Protein AF-A0AAD9YTE5-F1 (afdb_monomer)

Secondary structure (DSSP, 8-state):
-HHHHHHHHHHHHHHTT---TTGGG-TTSPTTHHHHHHHHHHHHHTTT--SHHHHHHHHHHHHHHHHTT-HHHHHHHHHHHHHHHHHHHTTTHHHHHTPPSSP--HHHHHHHHHHHHHHHHHHHHHHHHT-----HHHHTTTTSPPPPHHHHHTTS-HHHHHHHHHHHHHHHHHHHHHHSPP-SSSS--HHHHHHHHHHHTTTTS-GGG---TTSPPPSSHHHHHHHHHHHHHHHHHHHHHHHHHHHHHHHHHHHTSS-----TTSTTTGGG---S-HHHHHHHHHHHHHHHHHHHTTTTS-TT---S-HHHHHHHHHHHHHHHHHHHTSTTTGGG--HHHHTT-

Sequence (345 aa):
MVLAVLALGKLCQHQAGISDPEISREKGAIPGVEYMALTTDILGQQRGGWTLQHAQTSIFAALYYGQLGRLIECHFHLLDADRALQVVMRRDLDRLRRTDPPIQNAKDNSILLVFWTCLHLLCDFIDLLDLQRSSFVFRCRHDLPWPNILIMAEQFPEWVSKHFLGQMYLRRNLDDVLHSPTATEMRLTDDQKYAKSNLDSMRWIPRDLRFSTKESPPIDFMEARLRSKYWDVQAAIFKPFIKNALSNSLERRQTGSGPVLTSDKASKRRASGSVIGEETMKMTKTGIFYIIKSIEAFHGVDGKRIIDNILAIAHRHTVNLLILAAVYRDPLLGGLVEVGKLSYF

Organism: Colletotrichum kahawae (NCBI:txid34407)

Solvent-accessible surface area (backbone atoms only — not comparable to full-atom values): 19370 Å² total; per-residue (Å²): 84,71,42,22,51,51,14,36,49,44,34,54,35,55,59,53,65,55,79,50,78,72,63,71,72,47,92,81,62,68,60,31,46,71,34,38,51,55,39,51,50,53,50,58,76,45,65,90,59,46,44,73,60,45,20,51,24,24,44,37,46,14,52,39,31,32,70,72,68,38,56,69,64,14,49,53,25,43,51,51,18,36,54,12,44,51,59,58,36,62,83,47,45,74,56,48,50,68,48,71,77,70,55,82,50,68,67,60,31,52,52,38,47,53,46,54,52,50,35,55,56,50,49,44,47,31,70,70,68,72,49,84,89,74,52,59,48,65,73,45,66,83,55,54,62,70,60,31,57,73,70,42,44,78,78,38,62,59,69,59,48,53,49,51,52,42,47,53,53,43,50,51,53,35,51,53,57,72,69,45,79,74,59,90,53,94,54,80,48,70,67,55,50,49,53,48,54,53,58,74,63,45,72,87,42,62,79,91,77,60,80,61,98,84,57,77,49,38,54,50,58,70,57,13,51,46,50,17,48,50,22,47,38,56,18,60,73,22,47,65,44,42,52,48,55,52,51,58,52,50,53,51,58,60,67,72,70,63,85,91,74,89,63,92,76,54,70,80,58,61,82,71,78,66,74,77,47,71,67,43,47,52,45,24,54,52,18,53,50,24,48,50,48,24,58,46,16,49,74,42,37,67,87,51,68,77,86,57,58,56,63,47,53,51,48,53,49,50,55,49,49,53,52,50,53,55,38,45,74,29,92,86,48,18,89,77,56,63,66,79,81,57,68,90,114

Radius of gyration: 23.4 Å; Cα contacts (8 Å, |Δi|>4): 341; chains: 1; bounding box: 48×53×74 Å

Nearest PDB structures (foldseek):
  7ai4-assembly2_B  TM=2.944E-01  e=1.747E+00  Homo sapiens
  7v6q-assembly1_D  TM=3.928E-01  e=4.178E+00  Homo sapiens

Mean predicted aligned error: 9.01 Å

pLDDT: mean 81.86, std 14.83, range [35.28, 96.12]

Foldseek 3Di:
DVLLVQLLVQQLCVLLVVDDVVVVVDPDDRGSVVSLVVLVVVCVVVPVDQALVLLVSLQSSLLSCLSVVVNVSSLVSLLSSLVSLCVHCVVCVVVQLPDDDDDPDLVVLSSQVSLLSSVLQNVLVCVLVVDDQPGPSSVCLVRGDHRDLVSVVVPDPSVVSQLSQLLSVLVVLLVVLLPPPQPPDLDQDPVLVVSVVVLVVVPSGDPVLDDDPPDAADADPSSLQSQLSSLVSVLSSLVSLLVVVLVVLVVVVVVVPDDDDDDVVVPVVVVPPDDCPPVSVVSNLSSLSSLLSSVRNCVNYDSSRDSDSVSSSVSSNVVSVVSLVSQCPGPVRVVSDDVVSVVSD

Structure (mmCIF, N/CA/C/O backbone):
data_AF-A0AAD9YTE5-F1
#
_entry.id   AF-A0AAD9YTE5-F1
#
loop_
_atom_site.group_PDB
_atom_site.id
_atom_site.type_symbol
_atom_site.label_atom_id
_atom_site.label_alt_id
_atom_site.label_comp_id
_atom_site.label_asym_id
_atom_site.label_entity_id
_atom_site.label_seq_id
_atom_site.pdbx_PDB_ins_code
_atom_site.Cartn_x
_atom_site.Cartn_y
_atom_site.Cartn_z
_atom_site.occupancy
_atom_site.B_iso_or_equiv
_atom_site.auth_seq_id
_atom_site.auth_comp_id
_atom_site.auth_asym_id
_atom_site.auth_atom_id
_atom_site.pdbx_PDB_model_num
ATOM 1 N N . MET A 1 1 ? 13.254 -7.943 -18.717 1.00 87.38 1 MET A N 1
ATOM 2 C CA . MET A 1 1 ? 11.917 -7.317 -18.619 1.00 87.38 1 MET A CA 1
ATOM 3 C C . MET A 1 1 ? 10.809 -8.161 -19.238 1.00 87.38 1 MET A C 1
ATOM 5 O O . MET A 1 1 ? 9.976 -8.627 -18.480 1.00 87.38 1 MET A O 1
ATOM 9 N N . VAL A 1 2 ? 10.790 -8.396 -20.560 1.00 93.69 2 VAL A N 1
ATOM 10 C CA . VAL A 1 2 ? 9.685 -9.114 -21.244 1.00 93.69 2 VAL A CA 1
ATOM 11 C C . VAL A 1 2 ? 9.382 -10.479 -20.616 1.00 93.69 2 VAL A C 1
ATOM 13 O O . VAL A 1 2 ? 8.235 -10.756 -20.293 1.00 93.69 2 VAL A O 1
ATOM 16 N N . LEU A 1 3 ? 10.410 -11.289 -20.350 1.00 93.50 3 LEU A N 1
ATOM 17 C CA . LEU A 1 3 ? 10.250 -12.601 -19.710 1.00 93.50 3 LEU A CA 1
ATOM 18 C C . LEU A 1 3 ? 9.601 -12.513 -18.316 1.00 93.50 3 LEU A C 1
ATOM 20 O O . LEU A 1 3 ? 8.718 -13.302 -18.005 1.00 93.50 3 LEU A O 1
ATOM 24 N N . ALA A 1 4 ? 9.954 -11.509 -17.507 1.00 92.38 4 ALA A N 1
ATOM 25 C CA . ALA A 1 4 ? 9.345 -11.297 -16.192 1.00 92.38 4 ALA A CA 1
ATOM 26 C C . ALA A 1 4 ? 7.849 -10.954 -16.302 1.00 92.38 4 ALA A C 1
ATOM 28 O O . ALA A 1 4 ? 7.040 -11.417 -15.501 1.00 92.38 4 ALA A O 1
ATOM 29 N N . VAL A 1 5 ? 7.479 -10.167 -17.319 1.00 92.50 5 VAL A N 1
ATOM 30 C CA . VAL A 1 5 ? 6.080 -9.824 -17.613 1.00 92.50 5 VAL A CA 1
ATOM 31 C C . VAL A 1 5 ? 5.305 -11.060 -18.069 1.00 92.50 5 VAL A C 1
ATOM 33 O O . VAL A 1 5 ? 4.193 -11.275 -17.597 1.00 92.50 5 VAL A O 1
ATOM 36 N N . LEU A 1 6 ? 5.892 -11.901 -18.927 1.00 92.19 6 LEU A N 1
ATOM 37 C CA . LEU A 1 6 ? 5.278 -13.162 -19.360 1.00 92.19 6 LEU A CA 1
ATOM 38 C C . LEU A 1 6 ? 5.094 -14.141 -18.193 1.00 92.19 6 LEU A C 1
ATOM 40 O O . LEU A 1 6 ? 4.028 -14.741 -18.070 1.00 92.19 6 LEU A O 1
ATOM 44 N N . ALA A 1 7 ? 6.089 -14.255 -17.307 1.00 91.75 7 ALA A N 1
ATOM 45 C CA . ALA A 1 7 ? 6.002 -15.071 -16.096 1.00 91.75 7 ALA A CA 1
ATOM 46 C C . ALA A 1 7 ? 4.810 -14.650 -15.225 1.00 91.75 7 ALA A C 1
ATOM 48 O O . ALA A 1 7 ? 3.971 -15.476 -14.864 1.00 91.75 7 ALA A O 1
ATOM 49 N N . LEU A 1 8 ? 4.710 -13.348 -14.931 1.00 89.19 8 LEU A N 1
ATOM 50 C CA . LEU A 1 8 ? 3.620 -12.785 -14.136 1.00 89.19 8 LEU A CA 1
ATOM 51 C C . LEU A 1 8 ? 2.265 -12.933 -14.838 1.00 89.19 8 LEU A C 1
ATOM 53 O O . LEU A 1 8 ? 1.296 -13.334 -14.202 1.00 89.19 8 LEU A O 1
ATOM 57 N N . GLY A 1 9 ? 2.202 -12.673 -16.146 1.00 88.31 9 GLY A N 1
ATOM 58 C CA . GLY A 1 9 ? 0.987 -12.828 -16.945 1.00 88.31 9 GLY A CA 1
ATOM 59 C C . GLY A 1 9 ? 0.441 -14.256 -16.909 1.00 88.31 9 GLY A C 1
ATOM 60 O O . GLY A 1 9 ? -0.738 -14.443 -16.610 1.00 88.31 9 GLY A O 1
ATOM 61 N N . LYS A 1 10 ? 1.307 -15.259 -17.117 1.00 87.62 10 LYS A N 1
ATOM 62 C CA . LYS A 1 10 ? 0.942 -16.686 -17.058 1.00 87.62 10 LYS A CA 1
ATOM 63 C C . LYS A 1 10 ? 0.443 -17.085 -15.664 1.00 87.62 10 LYS A C 1
ATOM 65 O O . LYS A 1 10 ? -0.536 -17.822 -15.548 1.00 87.62 10 LYS A O 1
ATOM 70 N N . LEU A 1 11 ? 1.055 -16.553 -14.603 1.00 86.00 11 LEU A N 1
ATOM 71 C CA . LEU A 1 11 ? 0.609 -16.782 -13.227 1.00 86.00 11 LEU A CA 1
ATOM 72 C C . LEU A 1 11 ? -0.767 -16.164 -12.942 1.00 86.00 11 LEU A C 1
ATOM 74 O O . LEU A 1 11 ? -1.644 -16.847 -12.412 1.00 86.00 11 LEU A O 1
ATOM 78 N N . CYS A 1 12 ? -0.987 -14.911 -13.344 1.00 81.88 12 CYS A N 1
ATOM 79 C CA . CYS A 1 12 ? -2.272 -14.235 -13.165 1.00 81.88 12 CYS A CA 1
ATOM 80 C C . CYS A 1 12 ? -3.398 -14.898 -13.976 1.00 81.88 12 CYS A C 1
ATOM 82 O O . CYS A 1 12 ? -4.514 -15.025 -13.478 1.00 81.88 12 CYS A O 1
ATOM 84 N N . GLN A 1 13 ? -3.124 -15.357 -15.202 1.00 82.19 13 GLN A N 1
ATOM 85 C CA . GLN A 1 13 ? -4.097 -16.097 -16.018 1.00 82.19 13 GLN A CA 1
ATOM 86 C C . GLN A 1 13 ? -4.490 -17.429 -15.374 1.00 82.19 13 GLN A C 1
ATOM 88 O O . GLN A 1 13 ? -5.680 -17.745 -15.299 1.00 82.19 13 GLN A O 1
ATOM 93 N N . HIS A 1 14 ? -3.508 -18.168 -14.846 1.00 79.31 14 HIS A N 1
ATOM 94 C CA . HIS A 1 14 ? -3.762 -19.409 -14.120 1.00 79.31 14 HIS A CA 1
ATOM 95 C C . HIS A 1 14 ? -4.640 -19.177 -12.880 1.00 79.31 14 HIS A C 1
ATOM 97 O O . HIS A 1 14 ? -5.625 -19.887 -12.684 1.00 79.31 14 HIS A O 1
ATOM 103 N N . GLN A 1 15 ? -4.344 -18.149 -12.077 1.00 72.50 15 GLN A N 1
ATOM 104 C CA . GLN A 1 15 ? -5.161 -17.781 -10.911 1.00 72.50 15 GLN A CA 1
ATOM 105 C C . GLN A 1 15 ? -6.581 -17.332 -11.296 1.00 72.50 15 GLN A C 1
ATOM 107 O O . GLN A 1 15 ? -7.537 -17.635 -10.583 1.00 72.50 15 GLN A O 1
ATOM 112 N N . ALA A 1 16 ? -6.735 -16.667 -12.444 1.00 68.81 16 ALA A N 1
ATOM 113 C CA . ALA A 1 16 ? -8.033 -16.253 -12.973 1.00 68.81 16 ALA A CA 1
ATOM 114 C C . ALA A 1 16 ? -8.880 -17.420 -13.518 1.00 68.81 16 ALA A C 1
ATOM 116 O O . ALA A 1 16 ? -10.021 -17.203 -13.930 1.00 68.81 16 ALA A O 1
ATOM 117 N N . GLY A 1 17 ? -8.347 -18.648 -13.536 1.00 67.38 17 GLY A N 1
ATOM 118 C CA . GLY A 1 17 ? -9.024 -19.815 -14.101 1.00 67.38 17 GLY A CA 1
ATOM 119 C C . GLY A 1 17 ? -9.205 -19.729 -15.618 1.00 67.38 17 GLY A C 1
ATOM 120 O O . GLY A 1 17 ? -10.054 -20.426 -16.170 1.00 67.38 17 GLY A O 1
ATOM 121 N N . ILE A 1 18 ? -8.433 -18.868 -16.289 1.00 61.56 18 ILE A N 1
ATOM 122 C CA . ILE A 1 18 ? -8.399 -18.766 -17.747 1.00 61.56 18 ILE A CA 1
ATOM 123 C C . ILE A 1 18 ? -7.492 -19.903 -18.215 1.00 61.56 18 ILE A C 1
ATOM 125 O O . ILE A 1 18 ? -6.267 -19.789 -18.216 1.00 61.56 18 ILE A O 1
ATOM 129 N N . SER A 1 19 ? -8.096 -21.054 -18.498 1.00 52.22 19 SER A N 1
ATOM 130 C CA . SER A 1 19 ? -7.388 -22.269 -18.885 1.00 52.22 19 SER A CA 1
ATOM 131 C C . SER A 1 19 ? -6.787 -22.135 -20.283 1.00 52.22 19 SER A C 1
ATOM 133 O O . SER A 1 19 ? -7.485 -22.247 -21.287 1.00 52.22 19 SER A O 1
ATOM 135 N N . ASP A 1 20 ? -5.468 -21.971 -20.338 1.00 53.28 20 ASP A N 1
ATOM 136 C CA . ASP A 1 20 ? -4.677 -22.299 -21.521 1.00 53.28 20 ASP A CA 1
ATOM 137 C C . ASP A 1 20 ? -4.537 -23.837 -21.600 1.00 53.28 20 ASP A C 1
ATOM 139 O O . ASP A 1 20 ? -4.215 -24.468 -20.580 1.00 53.28 20 ASP A O 1
ATOM 143 N N . PRO A 1 21 ? -4.759 -24.489 -22.758 1.00 52.22 21 PRO A N 1
ATOM 144 C CA . PRO A 1 21 ? -4.623 -25.941 -22.894 1.00 52.22 21 PRO A CA 1
ATOM 145 C C . PRO A 1 21 ? -3.232 -26.467 -22.495 1.00 52.22 21 PRO A C 1
ATOM 147 O O . PRO A 1 21 ? -3.131 -27.600 -22.023 1.00 52.22 21 PRO A O 1
ATOM 150 N N . GLU A 1 22 ? -2.176 -25.651 -22.583 1.00 52.84 22 GLU A N 1
ATOM 151 C CA . GLU A 1 22 ? -0.830 -26.011 -22.109 1.00 52.84 22 GLU A CA 1
ATOM 152 C C . GLU A 1 22 ? -0.719 -26.091 -20.577 1.00 52.84 22 GLU A C 1
ATOM 154 O O . GLU A 1 22 ? -0.065 -26.993 -20.059 1.00 52.84 22 GLU A O 1
ATOM 159 N N . ILE A 1 23 ? -1.410 -25.222 -19.831 1.00 51.88 23 ILE A N 1
ATOM 160 C CA . ILE A 1 23 ? -1.340 -25.176 -18.357 1.00 51.88 23 ILE A CA 1
ATOM 161 C C . ILE A 1 23 ? -2.016 -26.409 -17.733 1.00 51.88 23 ILE A C 1
ATOM 163 O O . ILE A 1 23 ? -1.623 -26.889 -16.672 1.00 51.88 23 ILE A O 1
ATOM 167 N N . SER A 1 24 ? -3.002 -26.981 -18.427 1.00 49.09 24 SER A N 1
ATOM 168 C CA . SER A 1 24 ? -3.711 -28.186 -17.981 1.00 49.09 24 SER A CA 1
ATOM 169 C C . SER A 1 24 ? -2.875 -29.477 -18.040 1.00 49.09 24 SER A C 1
ATOM 171 O O . SER A 1 24 ? -3.252 -30.470 -17.409 1.00 49.09 24 SER A O 1
ATOM 173 N N . ARG A 1 25 ? -1.744 -29.473 -18.767 1.00 47.84 25 ARG A N 1
ATOM 174 C CA . ARG A 1 25 ? -0.877 -30.651 -18.954 1.00 47.84 25 ARG A CA 1
ATOM 175 C C . ARG A 1 25 ? 0.120 -30.884 -17.817 1.00 47.84 25 ARG A C 1
ATOM 177 O O . ARG A 1 25 ? 0.498 -32.031 -17.603 1.00 47.84 25 ARG A O 1
ATOM 184 N N . GLU A 1 26 ? 0.476 -29.864 -17.040 1.00 53.50 26 GLU A N 1
ATOM 185 C CA . GLU A 1 26 ? 1.414 -29.988 -15.915 1.00 53.50 26 GLU A CA 1
ATOM 186 C C . GLU A 1 26 ? 0.737 -29.627 -14.589 1.00 53.50 26 GLU A C 1
ATOM 188 O O . GLU A 1 26 ? 0.955 -28.560 -14.022 1.00 53.50 26 GLU A O 1
ATOM 193 N N . LYS A 1 27 ? -0.072 -30.541 -14.041 1.00 48.16 27 LYS A N 1
ATOM 194 C CA . LYS A 1 27 ? -0.805 -30.374 -12.764 1.00 48.16 27 LYS A CA 1
ATOM 195 C C . LYS A 1 27 ? 0.071 -30.208 -11.496 1.00 48.16 27 LYS A C 1
ATOM 197 O O . LYS A 1 27 ? -0.421 -30.394 -10.388 1.00 48.16 27 LYS A O 1
ATOM 202 N N . GLY A 1 28 ? 1.344 -29.845 -11.629 1.00 59.22 28 GLY A N 1
ATOM 203 C CA . GLY A 1 28 ? 2.259 -29.572 -10.515 1.00 59.22 28 GLY A CA 1
ATOM 204 C C . GLY A 1 28 ? 3.367 -28.555 -10.812 1.00 59.22 28 GLY A C 1
ATOM 205 O O . GLY A 1 28 ? 4.174 -28.288 -9.925 1.00 59.22 28 GLY A O 1
ATOM 206 N N . ALA A 1 29 ? 3.429 -27.982 -12.020 1.00 73.25 29 ALA A N 1
ATOM 207 C CA . ALA A 1 29 ? 4.433 -26.976 -12.356 1.00 73.25 29 ALA A CA 1
ATOM 208 C C . ALA A 1 29 ? 3.964 -25.576 -11.937 1.00 73.25 29 ALA A C 1
ATOM 210 O O . ALA A 1 29 ? 2.804 -25.208 -12.119 1.00 73.25 29 ALA A O 1
ATOM 211 N N . ILE A 1 30 ? 4.874 -24.779 -11.372 1.00 84.56 30 ILE A N 1
ATOM 212 C CA . ILE A 1 30 ? 4.587 -23.390 -11.002 1.00 84.56 30 ILE A CA 1
ATOM 213 C C . ILE A 1 30 ? 4.361 -22.583 -12.300 1.00 84.56 30 ILE A C 1
ATOM 215 O O . ILE A 1 30 ? 5.273 -22.517 -13.130 1.00 84.56 30 ILE A O 1
ATOM 219 N N . PRO A 1 31 ? 3.191 -21.947 -12.506 1.00 87.56 31 PRO A N 1
ATOM 220 C CA . PRO A 1 31 ? 2.902 -21.235 -13.749 1.00 87.56 31 PRO A CA 1
ATOM 221 C C . PRO A 1 31 ? 3.905 -20.109 -14.008 1.00 87.56 31 PRO A C 1
ATOM 223 O O . PRO A 1 31 ? 4.125 -19.264 -13.146 1.00 87.56 31 PRO A O 1
ATOM 226 N N . GLY A 1 32 ? 4.496 -20.078 -15.204 1.00 89.69 32 GLY A N 1
ATOM 227 C CA . GLY A 1 32 ? 5.449 -19.033 -15.595 1.00 89.69 32 GLY A CA 1
ATOM 228 C C . GLY A 1 32 ? 6.868 -19.207 -15.042 1.00 89.69 32 GLY A C 1
ATOM 229 O O . GLY A 1 32 ? 7.713 -18.343 -15.282 1.00 89.69 32 GLY A O 1
ATOM 230 N N . VAL A 1 33 ? 7.163 -20.319 -14.357 1.00 92.00 33 VAL A N 1
ATOM 231 C CA . VAL A 1 33 ? 8.484 -20.566 -13.756 1.00 92.00 33 VAL A CA 1
ATOM 232 C C . VAL A 1 33 ? 9.609 -20.633 -14.783 1.00 92.00 33 VAL A C 1
ATOM 234 O O . VAL A 1 33 ? 10.697 -20.148 -14.501 1.00 92.00 33 VAL A O 1
ATOM 237 N N . GLU A 1 34 ? 9.345 -21.145 -15.986 1.00 92.88 34 GLU A N 1
ATOM 238 C CA . GLU A 1 34 ? 10.307 -21.191 -17.097 1.00 92.88 34 GLU A CA 1
ATOM 239 C C . GLU A 1 34 ? 10.805 -19.786 -17.479 1.00 92.88 34 GLU A C 1
ATOM 241 O O . GLU A 1 34 ? 12.006 -19.527 -17.566 1.00 92.88 34 GLU A O 1
ATOM 246 N N . TYR A 1 35 ? 9.876 -18.836 -17.604 1.00 95.19 35 TYR A N 1
ATOM 247 C CA . TYR A 1 35 ? 10.177 -17.449 -17.930 1.00 95.19 35 TYR A CA 1
ATOM 248 C C . TYR A 1 35 ? 10.860 -16.746 -16.760 1.00 95.19 35 TYR A C 1
ATOM 250 O O . TYR A 1 35 ? 11.741 -15.905 -16.969 1.00 95.19 35 TYR A O 1
ATOM 258 N N . MET A 1 36 ? 10.478 -17.089 -15.525 1.00 95.56 36 MET A N 1
ATOM 259 C CA . MET A 1 36 ? 11.118 -16.530 -14.343 1.00 95.56 36 MET A CA 1
ATOM 260 C C . MET A 1 36 ? 12.550 -17.045 -14.167 1.00 95.56 36 MET A C 1
ATOM 262 O O . MET A 1 36 ? 13.427 -16.238 -13.881 1.00 95.56 36 MET A O 1
ATOM 266 N N . ALA A 1 37 ? 12.814 -18.331 -14.409 1.00 94.38 37 ALA A N 1
ATOM 267 C CA . ALA A 1 37 ? 14.156 -18.908 -14.349 1.00 94.38 37 ALA A CA 1
ATOM 268 C C . ALA A 1 37 ? 15.103 -18.194 -15.326 1.00 94.38 37 ALA A C 1
ATOM 270 O O . ALA A 1 37 ? 16.134 -17.661 -14.915 1.00 94.38 37 ALA A O 1
ATOM 271 N N . LEU A 1 38 ? 14.684 -18.040 -16.587 1.00 95.56 38 LEU A N 1
ATOM 272 C CA . LEU A 1 38 ? 15.439 -17.276 -17.585 1.00 95.56 38 LEU A CA 1
ATOM 273 C C . LEU A 1 38 ? 15.618 -15.805 -17.183 1.00 95.56 38 LEU A C 1
ATOM 275 O O . LEU A 1 38 ? 16.677 -15.216 -17.396 1.00 95.56 38 LEU A O 1
ATOM 279 N N . THR A 1 39 ? 14.593 -15.195 -16.581 1.00 95.50 39 THR A N 1
ATOM 280 C CA . THR A 1 39 ? 14.684 -13.822 -16.066 1.00 95.50 39 THR A CA 1
ATOM 281 C C . THR A 1 39 ? 15.763 -13.713 -14.993 1.00 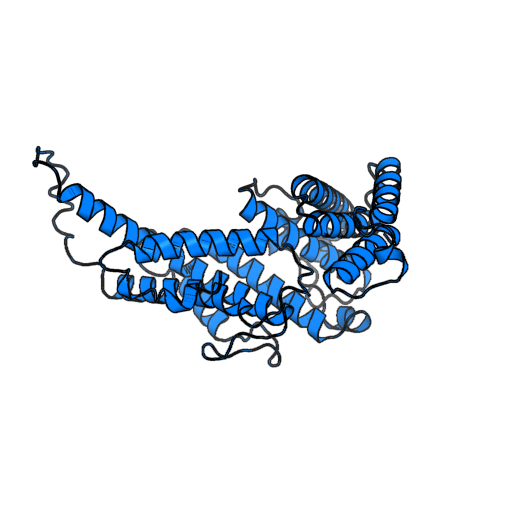95.50 39 THR A C 1
ATOM 283 O O . THR A 1 39 ? 16.598 -12.810 -15.062 1.00 95.50 39 THR A O 1
ATOM 286 N N . THR A 1 40 ? 15.760 -14.613 -14.008 1.00 94.56 40 THR A N 1
ATOM 287 C CA . THR A 1 40 ? 16.738 -14.601 -12.917 1.00 94.56 40 THR A CA 1
ATOM 288 C C . THR A 1 40 ? 18.143 -14.937 -13.393 1.00 94.56 40 THR A C 1
ATOM 290 O O . THR A 1 40 ? 19.089 -14.351 -12.874 1.00 94.56 40 THR A O 1
ATOM 293 N N . ASP A 1 41 ? 18.290 -15.786 -14.411 1.00 95.56 41 ASP A N 1
ATOM 294 C CA . ASP A 1 41 ? 19.589 -16.099 -15.010 1.00 95.56 41 ASP A CA 1
ATOM 295 C C . ASP A 1 41 ? 20.190 -14.870 -15.697 1.00 95.56 41 ASP A C 1
ATOM 297 O O . ASP A 1 41 ? 21.343 -14.516 -15.447 1.00 95.56 41 ASP A O 1
ATOM 301 N N . ILE A 1 42 ? 19.390 -14.151 -16.493 1.00 94.62 42 ILE A N 1
ATOM 302 C CA . ILE A 1 42 ? 19.825 -12.911 -17.151 1.00 94.62 42 ILE A CA 1
ATOM 303 C C . ILE A 1 42 ? 20.175 -11.840 -16.111 1.00 94.62 42 ILE A C 1
ATOM 305 O O . ILE A 1 42 ? 21.241 -11.227 -16.196 1.00 94.62 42 ILE A O 1
ATOM 309 N N . LEU A 1 43 ? 19.316 -11.622 -15.106 1.00 92.75 43 LEU A N 1
ATOM 310 C CA . LEU A 1 43 ? 19.608 -10.683 -14.014 1.00 92.75 43 LEU A CA 1
ATOM 311 C C . LEU A 1 43 ? 20.856 -11.102 -13.224 1.00 92.75 43 LEU A C 1
ATOM 313 O O . LEU A 1 43 ? 21.620 -10.249 -12.778 1.00 92.75 43 LEU A O 1
ATOM 317 N N . GLY A 1 44 ? 21.076 -12.409 -13.067 1.00 91.88 44 GLY A N 1
ATOM 318 C CA . GLY A 1 44 ? 22.249 -12.994 -12.428 1.00 91.88 44 GLY A CA 1
ATOM 319 C C . GLY A 1 44 ? 23.543 -12.688 -13.181 1.00 91.88 44 GLY A C 1
ATOM 320 O O . GLY A 1 44 ? 24.532 -12.297 -12.562 1.00 91.88 44 GLY A O 1
ATOM 321 N N . GLN A 1 45 ? 23.525 -12.804 -14.510 1.00 93.00 45 GLN A N 1
ATOM 322 C CA . GLN A 1 45 ? 24.656 -12.459 -15.380 1.00 93.00 45 GLN A CA 1
ATOM 323 C C . GLN A 1 45 ? 24.912 -10.949 -15.436 1.00 93.00 45 GLN A C 1
ATOM 325 O O . GLN A 1 45 ? 26.054 -10.514 -15.546 1.00 93.00 45 GLN A O 1
ATOM 330 N N . GLN A 1 46 ? 23.856 -10.143 -15.314 1.00 90.75 46 GLN A N 1
ATOM 331 C CA . GLN A 1 46 ? 23.924 -8.682 -15.257 1.00 90.75 46 GLN A CA 1
ATOM 332 C C . GLN A 1 46 ? 23.953 -8.156 -13.814 1.00 90.75 46 GLN A C 1
ATOM 334 O O . GLN A 1 46 ? 23.507 -7.038 -13.543 1.00 90.75 46 GLN A O 1
ATOM 339 N N . ARG A 1 47 ? 24.477 -8.941 -12.860 1.00 81.00 47 ARG A N 1
ATOM 340 C CA . ARG A 1 47 ? 24.619 -8.495 -11.469 1.00 81.00 47 ARG A CA 1
ATOM 341 C C . ARG A 1 47 ? 25.468 -7.227 -11.409 1.00 81.00 47 ARG A C 1
ATOM 343 O O . ARG A 1 47 ? 26.612 -7.205 -11.847 1.00 81.00 47 ARG A O 1
ATOM 350 N N . GLY A 1 48 ? 24.885 -6.168 -10.849 1.00 77.38 48 GLY A N 1
ATOM 351 C CA . GLY A 1 48 ? 25.476 -4.829 -10.847 1.00 77.38 48 GLY A CA 1
ATOM 352 C C . GLY A 1 48 ? 25.044 -3.944 -12.022 1.00 77.38 48 GLY A C 1
ATOM 353 O O . GLY A 1 48 ? 25.608 -2.873 -12.212 1.00 77.38 48 GLY A O 1
ATOM 354 N N . GLY A 1 49 ? 24.058 -4.356 -12.819 1.00 84.81 49 GLY A N 1
ATOM 355 C CA . GLY A 1 49 ? 23.381 -3.480 -13.766 1.00 84.81 49 GLY A CA 1
ATOM 356 C C . GLY A 1 49 ? 22.392 -2.544 -13.062 1.00 84.81 49 GLY A C 1
ATOM 357 O O . GLY A 1 49 ? 21.592 -2.970 -12.231 1.00 84.81 49 GLY A O 1
ATOM 358 N N . TRP A 1 50 ? 22.433 -1.253 -13.405 1.00 87.81 50 TRP A N 1
ATOM 359 C CA . TRP A 1 50 ? 21.663 -0.204 -12.719 1.00 87.81 50 TRP A CA 1
ATOM 360 C C . TRP A 1 50 ? 20.854 0.670 -13.682 1.00 87.81 50 TRP A C 1
ATOM 362 O O . TRP A 1 50 ? 20.835 1.893 -13.571 1.00 87.81 50 TRP A O 1
ATOM 372 N N . THR A 1 51 ? 20.223 0.068 -14.688 1.00 93.88 51 THR A N 1
ATOM 373 C CA . THR A 1 51 ? 19.358 0.817 -15.618 1.00 93.88 51 THR A CA 1
ATOM 374 C C . THR A 1 51 ? 17.912 0.835 -15.123 1.00 93.88 51 THR A C 1
ATOM 376 O O . THR A 1 51 ? 17.513 0.009 -14.301 1.00 93.88 51 THR A O 1
ATOM 379 N N . LEU A 1 52 ? 17.084 1.730 -15.672 1.00 94.38 52 LEU A N 1
ATOM 380 C CA . LEU A 1 52 ? 15.646 1.743 -15.374 1.00 94.38 52 LEU A CA 1
ATOM 381 C C . LEU A 1 52 ? 14.981 0.386 -15.681 1.00 94.38 52 LEU A C 1
ATOM 383 O O . LEU A 1 52 ? 14.100 -0.049 -14.947 1.00 94.38 52 LEU A O 1
ATOM 387 N N . GLN A 1 53 ? 15.464 -0.324 -16.706 1.00 94.75 53 GLN A N 1
ATOM 388 C CA . GLN A 1 53 ? 14.981 -1.661 -17.056 1.00 94.75 53 GLN A CA 1
ATOM 389 C C . GLN A 1 53 ? 15.351 -2.719 -16.011 1.00 94.75 53 GLN A C 1
ATOM 391 O O . GLN A 1 53 ? 14.582 -3.663 -15.828 1.00 94.75 53 GLN A O 1
ATOM 396 N N . HIS A 1 54 ? 16.485 -2.576 -15.312 1.00 95.06 54 HIS A N 1
ATOM 397 C CA . HIS A 1 54 ? 16.819 -3.451 -14.184 1.00 95.06 54 HIS A CA 1
ATOM 398 C C . HIS A 1 54 ? 15.821 -3.225 -13.051 1.00 95.06 54 HIS A C 1
ATOM 400 O O . HIS A 1 54 ? 15.223 -4.187 -12.583 1.00 95.06 54 HIS A O 1
ATOM 406 N N . ALA A 1 55 ? 15.546 -1.964 -12.694 1.00 96.00 55 ALA A N 1
ATOM 407 C CA . ALA A 1 55 ? 14.545 -1.641 -11.677 1.00 96.00 55 ALA A CA 1
ATOM 408 C C . ALA A 1 55 ? 13.155 -2.194 -12.038 1.00 96.00 55 ALA A C 1
ATOM 410 O O . ALA A 1 55 ? 12.535 -2.880 -11.231 1.00 96.00 55 ALA A O 1
ATOM 411 N N . GLN A 1 56 ? 12.692 -1.973 -13.273 1.00 95.75 56 GLN A N 1
ATOM 412 C CA . GLN A 1 56 ? 11.416 -2.507 -13.765 1.00 95.75 56 GLN A CA 1
ATOM 413 C C . GLN A 1 56 ? 11.380 -4.039 -13.746 1.00 95.75 56 GLN A C 1
ATOM 415 O O . GLN A 1 56 ? 10.419 -4.626 -13.257 1.00 95.75 56 GLN A O 1
ATOM 420 N N . THR A 1 57 ? 12.426 -4.702 -14.252 1.00 96.12 57 THR A N 1
ATOM 421 C CA . THR A 1 57 ? 12.488 -6.172 -14.287 1.00 96.12 57 THR A CA 1
ATOM 422 C C . THR A 1 57 ? 12.490 -6.751 -12.874 1.00 96.12 57 THR A C 1
ATOM 424 O O . THR A 1 57 ? 11.771 -7.715 -12.625 1.00 96.12 57 THR A O 1
ATOM 427 N N . SER A 1 58 ? 13.225 -6.140 -11.943 1.00 96.00 58 SER A N 1
ATOM 428 C CA . SER A 1 58 ? 13.230 -6.542 -10.538 1.00 96.00 58 SER A CA 1
ATOM 429 C C . SER A 1 58 ? 11.866 -6.339 -9.871 1.00 96.00 58 SER A C 1
ATOM 431 O O . SER A 1 58 ? 11.427 -7.221 -9.143 1.00 96.00 58 SER A O 1
ATOM 433 N N . ILE A 1 59 ? 11.132 -5.257 -10.163 1.00 95.69 59 ILE A N 1
ATOM 434 C CA . ILE A 1 59 ? 9.751 -5.087 -9.669 1.00 95.69 59 ILE A CA 1
ATOM 435 C C . ILE A 1 59 ? 8.828 -6.186 -10.211 1.00 95.69 59 ILE A C 1
ATOM 437 O O . ILE A 1 59 ? 8.072 -6.773 -9.442 1.00 95.69 59 ILE A O 1
ATOM 441 N N . PHE A 1 60 ? 8.892 -6.512 -11.506 1.00 95.00 60 PHE A N 1
ATOM 442 C CA . PHE A 1 60 ? 8.079 -7.602 -12.065 1.00 95.00 60 PHE A CA 1
ATOM 443 C C . PHE A 1 60 ? 8.435 -8.963 -11.458 1.00 95.00 60 PHE A C 1
ATOM 445 O O . PHE A 1 60 ? 7.537 -9.742 -11.137 1.00 95.00 60 PHE A O 1
ATOM 452 N N . ALA A 1 61 ? 9.727 -9.231 -11.244 1.00 95.00 61 ALA A N 1
ATOM 453 C CA . ALA A 1 61 ? 10.173 -10.430 -10.545 1.00 95.00 61 ALA A CA 1
ATOM 454 C C . ALA A 1 61 ? 9.635 -10.477 -9.110 1.00 95.00 61 ALA A C 1
ATOM 456 O O . ALA A 1 61 ? 9.091 -11.496 -8.686 1.00 95.00 61 ALA A O 1
ATOM 457 N N . ALA A 1 62 ? 9.702 -9.354 -8.391 1.00 93.31 62 ALA A N 1
ATOM 458 C CA . ALA A 1 62 ? 9.145 -9.234 -7.054 1.00 93.31 62 ALA A CA 1
ATOM 459 C C . ALA A 1 62 ? 7.639 -9.520 -7.034 1.00 93.31 62 ALA A C 1
ATOM 461 O O . ALA A 1 62 ? 7.191 -10.314 -6.212 1.00 93.31 62 ALA A O 1
ATOM 462 N N . LEU A 1 63 ? 6.859 -8.937 -7.948 1.00 91.62 63 LEU A N 1
ATOM 463 C CA . LEU A 1 63 ? 5.414 -9.175 -8.030 1.00 91.62 63 LEU A CA 1
ATOM 464 C C . LEU A 1 63 ? 5.091 -10.656 -8.253 1.00 91.62 63 LEU A C 1
ATOM 466 O O . LEU A 1 63 ? 4.232 -11.198 -7.564 1.00 91.62 63 LEU A O 1
ATOM 470 N N . TYR A 1 64 ? 5.815 -11.331 -9.146 1.00 92.38 64 TYR A N 1
ATOM 471 C CA . TYR A 1 64 ? 5.644 -12.765 -9.385 1.00 92.38 64 TYR A CA 1
ATOM 472 C C . TYR A 1 64 ? 5.938 -13.605 -8.136 1.00 92.38 64 TYR A C 1
ATOM 474 O O . TYR A 1 64 ? 5.119 -14.433 -7.744 1.00 92.38 64 TYR A O 1
ATOM 482 N N . TYR A 1 65 ? 7.065 -13.372 -7.455 1.00 91.38 65 TYR A N 1
ATOM 483 C CA . TYR A 1 65 ? 7.362 -14.086 -6.208 1.00 91.38 65 TYR A CA 1
ATOM 484 C C . TYR A 1 65 ? 6.360 -13.755 -5.097 1.00 91.38 65 TYR A C 1
ATOM 486 O O . TYR A 1 65 ? 5.978 -14.643 -4.336 1.00 91.38 65 TYR A O 1
ATOM 494 N N . GLY A 1 66 ? 5.879 -12.511 -5.043 1.00 87.50 66 GLY A N 1
ATOM 495 C CA . GLY A 1 66 ? 4.820 -12.082 -4.133 1.00 87.50 66 GLY A CA 1
ATOM 496 C C . GLY A 1 66 ? 3.515 -12.850 -4.350 1.00 87.50 66 GLY A C 1
ATOM 497 O O . GLY A 1 66 ? 2.917 -13.306 -3.379 1.00 87.50 66 GLY A O 1
ATOM 498 N N . GLN A 1 67 ? 3.122 -13.082 -5.607 1.00 85.25 67 GLN A N 1
ATOM 499 C CA . GLN A 1 67 ? 1.949 -13.896 -5.955 1.00 85.25 67 GLN A CA 1
ATOM 500 C C . GLN A 1 67 ? 2.083 -15.367 -5.539 1.00 85.25 67 GLN A C 1
ATOM 502 O O . GLN A 1 67 ? 1.089 -16.016 -5.224 1.00 85.25 67 GLN A O 1
ATOM 507 N N . LEU A 1 68 ? 3.309 -15.894 -5.495 1.00 86.62 68 LEU A N 1
ATOM 508 C CA . LEU A 1 68 ? 3.600 -17.246 -5.004 1.00 86.62 68 LEU A CA 1
ATOM 509 C C . LEU A 1 68 ? 3.745 -17.324 -3.476 1.00 86.62 68 LEU A C 1
ATOM 511 O O . LEU A 1 68 ? 4.025 -18.393 -2.941 1.00 86.62 68 LEU A O 1
ATOM 515 N N . GLY A 1 69 ? 3.624 -16.198 -2.771 1.00 84.88 69 GLY A N 1
ATOM 516 C CA . GLY A 1 69 ? 3.861 -16.108 -1.332 1.00 84.88 69 GLY A CA 1
ATOM 517 C C . GLY A 1 69 ? 5.334 -16.219 -0.912 1.00 84.88 69 GLY A C 1
ATOM 518 O O . GLY A 1 69 ? 5.638 -16.384 0.269 1.00 84.88 69 GLY A O 1
ATOM 519 N N . ARG A 1 70 ? 6.270 -16.099 -1.861 1.00 88.88 70 ARG A N 1
ATOM 520 C CA . ARG A 1 70 ? 7.724 -16.159 -1.642 1.00 88.88 70 ARG A CA 1
ATOM 521 C C . ARG A 1 70 ? 8.258 -14.787 -1.228 1.00 88.88 70 ARG A C 1
ATOM 523 O O . ARG A 1 70 ? 8.824 -14.038 -2.025 1.00 88.88 70 ARG A O 1
ATOM 530 N N . LEU A 1 71 ? 7.997 -14.430 0.031 1.00 87.44 71 LEU A N 1
ATOM 531 C CA . LEU A 1 71 ? 8.254 -13.093 0.582 1.00 87.44 71 LEU A CA 1
ATOM 532 C C . LEU A 1 71 ? 9.731 -12.696 0.565 1.00 87.44 71 LEU A C 1
ATOM 534 O O . LEU A 1 71 ? 10.046 -11.551 0.256 1.00 87.44 71 LEU A O 1
ATOM 538 N N . ILE A 1 72 ? 10.631 -13.620 0.902 1.00 89.06 72 ILE A N 1
ATOM 539 C CA . ILE A 1 72 ? 12.062 -13.318 1.013 1.00 89.06 72 ILE A CA 1
ATOM 540 C C . ILE A 1 72 ? 12.618 -12.960 -0.369 1.00 89.06 72 ILE A C 1
ATOM 542 O O . ILE A 1 72 ? 13.254 -11.921 -0.537 1.00 89.06 72 ILE A O 1
ATOM 546 N N . GLU A 1 73 ? 12.315 -13.772 -1.380 1.00 92.25 73 GLU A N 1
ATOM 547 C CA . GLU A 1 73 ? 12.715 -13.544 -2.768 1.00 92.25 73 GLU A CA 1
ATOM 548 C C . GLU A 1 73 ? 12.087 -12.270 -3.333 1.00 92.25 73 GLU A C 1
ATOM 550 O O . GLU A 1 73 ? 12.781 -11.460 -3.951 1.00 92.25 73 GLU A O 1
ATOM 555 N N . CYS A 1 74 ? 10.796 -12.046 -3.065 1.00 92.50 74 CYS A N 1
ATOM 556 C CA . CYS A 1 74 ? 10.116 -10.805 -3.420 1.00 92.50 74 CYS A CA 1
ATOM 557 C C . CYS A 1 74 ? 10.850 -9.582 -2.847 1.00 92.50 74 CYS A C 1
ATOM 559 O O . CYS A 1 74 ? 11.181 -8.650 -3.582 1.00 92.50 74 CYS A O 1
ATOM 561 N N . HIS A 1 75 ? 11.171 -9.615 -1.552 1.00 91.88 75 HIS A N 1
ATOM 562 C CA . HIS A 1 75 ? 11.862 -8.527 -0.875 1.00 91.88 75 HIS A CA 1
ATOM 563 C C . HIS A 1 75 ? 13.261 -8.275 -1.451 1.00 91.88 75 HIS A C 1
ATOM 565 O O . HIS A 1 75 ? 13.610 -7.123 -1.711 1.00 91.88 75 HIS A O 1
ATOM 571 N N . PHE A 1 76 ? 14.045 -9.324 -1.725 1.00 92.62 76 PHE A N 1
ATOM 572 C CA . PHE A 1 76 ? 15.363 -9.177 -2.353 1.00 92.62 76 PHE A CA 1
ATOM 573 C C . PHE A 1 76 ? 15.284 -8.471 -3.708 1.00 92.62 76 PHE A C 1
ATOM 575 O O . PHE A 1 76 ? 16.052 -7.540 -3.956 1.00 92.62 76 PHE A O 1
ATOM 582 N N . HIS A 1 77 ? 14.320 -8.849 -4.548 1.00 94.75 77 HIS A N 1
ATOM 583 C CA . HIS A 1 77 ? 14.111 -8.185 -5.830 1.00 94.75 77 HIS A CA 1
ATOM 584 C C . HIS A 1 77 ? 13.676 -6.720 -5.673 1.00 94.75 77 HIS A C 1
ATOM 586 O O . HIS A 1 77 ? 14.144 -5.860 -6.420 1.00 94.75 77 HIS A O 1
ATOM 592 N N . LEU A 1 78 ? 12.852 -6.387 -4.674 1.00 94.56 78 LEU A N 1
ATOM 593 C CA . LEU A 1 78 ? 12.522 -4.988 -4.382 1.00 94.56 78 LEU A CA 1
ATOM 594 C C . LEU A 1 78 ? 13.745 -4.182 -3.921 1.00 94.56 78 LEU A C 1
ATOM 596 O O . LEU A 1 78 ? 13.904 -3.033 -4.327 1.00 94.56 78 LEU A O 1
ATOM 600 N N . LEU A 1 79 ? 14.642 -4.774 -3.127 1.00 93.94 79 LEU A N 1
ATOM 601 C CA . LEU A 1 79 ? 15.901 -4.127 -2.743 1.00 93.94 79 LEU A CA 1
ATOM 602 C C . LEU A 1 79 ? 16.843 -3.929 -3.938 1.00 93.94 79 LEU A C 1
ATOM 604 O O . LEU A 1 79 ? 17.557 -2.929 -3.995 1.00 93.94 79 LEU A O 1
ATOM 608 N N . ASP A 1 80 ? 16.855 -4.849 -4.903 1.00 94.38 80 ASP A N 1
ATOM 609 C CA . ASP A 1 80 ? 17.603 -4.660 -6.150 1.00 94.38 80 ASP A CA 1
ATOM 610 C C . ASP A 1 80 ? 17.005 -3.528 -6.999 1.00 94.38 80 ASP A C 1
ATOM 612 O O . ASP A 1 80 ? 17.748 -2.731 -7.578 1.00 94.38 80 ASP A O 1
ATOM 616 N N . ALA A 1 81 ? 15.674 -3.396 -7.023 1.00 95.81 81 ALA A N 1
ATOM 617 C CA . ALA A 1 81 ? 15.004 -2.268 -7.664 1.00 95.81 81 ALA A CA 1
ATOM 618 C C . ALA A 1 81 ? 15.321 -0.931 -6.968 1.00 95.81 81 ALA A C 1
ATOM 620 O O . ALA A 1 81 ? 15.617 0.049 -7.652 1.00 95.81 81 ALA A O 1
ATOM 621 N N . ASP A 1 82 ? 15.317 -0.893 -5.630 1.00 95.50 82 ASP A N 1
ATOM 622 C CA . ASP A 1 82 ? 15.714 0.274 -4.825 1.00 95.50 82 ASP A CA 1
ATOM 623 C C . ASP A 1 82 ? 17.145 0.723 -5.145 1.00 95.50 82 ASP A C 1
ATOM 625 O O . ASP A 1 82 ? 17.384 1.898 -5.430 1.00 95.50 82 ASP A O 1
ATOM 629 N N . ARG A 1 83 ? 18.092 -0.224 -5.195 1.00 94.00 83 ARG A N 1
ATOM 630 C CA . ARG A 1 83 ? 19.490 0.054 -5.558 1.00 94.00 83 ARG A CA 1
ATOM 631 C C . ARG A 1 83 ? 19.621 0.594 -6.980 1.00 94.00 83 ARG A C 1
ATOM 633 O O . ARG A 1 83 ? 20.311 1.591 -7.194 1.00 94.00 83 ARG A O 1
ATOM 640 N N . ALA A 1 84 ? 18.947 -0.021 -7.953 1.00 94.75 84 ALA A N 1
ATOM 641 C CA . ALA A 1 84 ? 18.952 0.465 -9.331 1.00 94.75 84 ALA A CA 1
ATOM 642 C C . ALA A 1 84 ? 18.376 1.889 -9.427 1.00 94.75 84 ALA A C 1
ATOM 644 O O . ALA A 1 84 ? 18.984 2.752 -10.060 1.00 94.75 84 ALA A O 1
ATOM 645 N N . LEU A 1 85 ? 17.264 2.173 -8.740 1.00 95.38 85 LEU A N 1
ATOM 646 C CA . LEU A 1 85 ? 16.673 3.512 -8.671 1.00 95.38 85 LEU A CA 1
ATOM 647 C C . LEU A 1 85 ? 17.621 4.535 -8.045 1.00 95.38 85 LEU A C 1
ATOM 649 O O . LEU A 1 85 ? 17.768 5.628 -8.589 1.00 95.38 85 LEU A O 1
ATOM 653 N N . GLN A 1 86 ? 18.311 4.183 -6.959 1.00 94.56 86 GLN A N 1
ATOM 654 C CA . GLN A 1 86 ? 19.286 5.066 -6.321 1.00 94.56 86 GLN A CA 1
ATOM 655 C C . GLN A 1 86 ? 20.373 5.522 -7.303 1.00 94.56 86 GLN A C 1
ATOM 657 O O . GLN A 1 86 ? 20.755 6.693 -7.302 1.00 94.56 86 GLN A O 1
ATOM 662 N N . VAL A 1 87 ? 20.864 4.618 -8.153 1.00 93.44 87 VAL A N 1
ATOM 663 C CA . VAL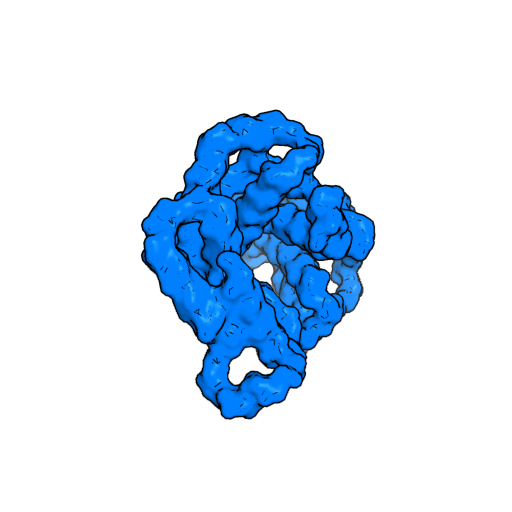 A 1 87 ? 21.896 4.935 -9.150 1.00 93.44 87 VAL A CA 1
ATOM 664 C C . VAL A 1 87 ? 21.315 5.734 -10.317 1.00 93.44 87 VAL A C 1
ATOM 666 O O . VAL A 1 87 ? 21.881 6.772 -10.666 1.00 93.44 87 VAL A O 1
ATOM 669 N N . VAL A 1 88 ? 20.182 5.298 -10.885 1.00 93.44 88 VAL A N 1
ATOM 670 C CA . VAL A 1 88 ? 19.505 5.983 -12.005 1.00 93.44 88 VAL A CA 1
ATOM 671 C C . VAL A 1 88 ? 19.162 7.422 -11.635 1.00 93.44 88 VAL A C 1
ATOM 673 O O . VAL A 1 88 ? 19.399 8.338 -12.418 1.00 93.44 88 VAL A O 1
ATOM 676 N N . MET A 1 89 ? 18.637 7.633 -10.429 1.00 93.25 89 MET A N 1
ATOM 677 C CA . MET A 1 89 ? 18.164 8.939 -9.985 1.00 93.25 89 MET A CA 1
ATOM 678 C C . MET A 1 89 ? 19.285 9.828 -9.451 1.00 93.25 89 MET A C 1
ATOM 680 O O . MET A 1 89 ? 19.067 11.023 -9.319 1.00 93.25 89 MET A O 1
ATOM 684 N N . ARG A 1 90 ? 20.490 9.309 -9.173 1.00 89.19 90 ARG A N 1
ATOM 685 C CA . ARG A 1 90 ? 21.557 10.060 -8.482 1.00 89.19 90 ARG A CA 1
ATOM 686 C C . ARG A 1 90 ? 21.863 11.427 -9.101 1.00 89.19 90 ARG A C 1
ATOM 688 O O . ARG A 1 90 ? 22.107 12.375 -8.365 1.00 89.19 90 ARG A O 1
ATOM 695 N N . ARG A 1 91 ? 21.888 11.524 -10.435 1.00 84.44 91 ARG A N 1
ATOM 696 C CA . ARG A 1 91 ? 22.182 12.780 -11.153 1.00 84.44 91 ARG A CA 1
ATOM 697 C C . ARG A 1 91 ? 20.963 13.689 -11.290 1.00 84.44 91 ARG A C 1
ATOM 699 O O . ARG A 1 91 ? 21.107 14.905 -11.280 1.00 84.44 91 ARG A O 1
ATOM 706 N N . ASP A 1 92 ? 19.784 13.094 -11.417 1.00 86.75 92 ASP A N 1
ATOM 707 C CA . ASP A 1 92 ? 18.535 13.801 -11.691 1.00 86.75 92 ASP A CA 1
ATOM 708 C C . ASP A 1 92 ? 17.749 14.152 -10.421 1.00 86.75 92 ASP A C 1
ATOM 710 O O . ASP A 1 92 ? 16.808 14.933 -10.494 1.00 86.75 92 ASP A O 1
ATOM 714 N N . LEU A 1 93 ? 18.127 13.624 -9.252 1.00 89.12 93 LEU A N 1
ATOM 715 C CA . LEU A 1 93 ? 17.353 13.735 -8.014 1.00 89.12 93 LEU A CA 1
ATOM 716 C C . LEU A 1 93 ? 17.080 15.191 -7.631 1.00 89.12 93 LEU A C 1
ATOM 718 O O . LEU A 1 93 ? 15.934 15.567 -7.405 1.00 89.12 93 LEU A O 1
ATOM 722 N N . ASP A 1 94 ? 18.115 16.027 -7.608 1.00 89.00 94 ASP A N 1
ATOM 723 C CA . ASP A 1 94 ? 17.971 17.434 -7.231 1.00 89.00 94 ASP A CA 1
ATOM 724 C C . ASP A 1 94 ? 17.206 18.247 -8.281 1.00 89.00 94 ASP A C 1
ATOM 726 O O . ASP A 1 94 ? 16.574 19.250 -7.950 1.00 89.00 94 ASP A O 1
ATOM 730 N N . ARG A 1 95 ? 17.242 17.825 -9.550 1.00 91.00 95 ARG A N 1
ATOM 731 C CA . ARG A 1 95 ? 16.418 18.414 -10.609 1.00 91.00 95 ARG A CA 1
ATOM 732 C C . ARG A 1 95 ? 14.954 18.020 -10.417 1.00 91.00 95 ARG A C 1
ATOM 734 O O . ARG A 1 95 ? 14.098 18.897 -10.408 1.00 91.00 95 ARG A O 1
ATOM 741 N N . LEU A 1 96 ? 14.675 16.734 -10.199 1.00 89.38 96 LEU A N 1
ATOM 742 C CA . LEU A 1 96 ? 13.328 16.197 -9.977 1.00 89.38 96 LEU A CA 1
ATOM 743 C C . LEU A 1 96 ? 12.661 16.819 -8.744 1.00 89.38 96 LEU A C 1
ATOM 745 O O . LEU A 1 96 ? 11.495 17.184 -8.815 1.00 89.38 96 LEU A O 1
ATOM 749 N N . ARG A 1 97 ? 13.409 17.013 -7.652 1.00 89.81 97 ARG A N 1
ATOM 750 C CA . ARG A 1 97 ? 12.934 17.684 -6.426 1.00 89.81 97 ARG A CA 1
ATOM 751 C C . ARG A 1 97 ? 12.493 19.130 -6.643 1.00 89.81 97 ARG A C 1
ATOM 753 O O . ARG A 1 97 ? 11.593 19.602 -5.964 1.00 89.81 97 ARG A O 1
ATOM 760 N N . ARG A 1 98 ? 13.156 19.841 -7.557 1.00 87.19 98 ARG A N 1
ATOM 761 C CA . ARG A 1 98 ? 12.856 21.244 -7.887 1.00 87.19 98 ARG A CA 1
ATOM 762 C C . ARG A 1 98 ? 11.876 21.388 -9.044 1.00 87.19 98 ARG A C 1
ATOM 764 O O . ARG A 1 98 ? 11.553 22.507 -9.417 1.00 87.19 98 ARG A O 1
ATOM 771 N N . THR A 1 99 ? 11.478 20.283 -9.672 1.00 86.50 99 THR A N 1
ATOM 772 C CA . THR A 1 99 ? 10.584 20.346 -10.823 1.00 86.50 99 THR A CA 1
ATOM 773 C C . THR A 1 99 ? 9.167 20.573 -10.328 1.00 86.50 99 THR A C 1
ATOM 775 O O . THR A 1 99 ? 8.626 19.739 -9.599 1.00 86.50 99 THR A O 1
ATOM 778 N N . ASP A 1 100 ? 8.565 21.678 -10.757 1.00 82.38 100 ASP A N 1
ATOM 779 C CA . ASP A 1 100 ? 7.174 21.957 -10.441 1.00 82.38 100 ASP A CA 1
ATOM 780 C C . ASP A 1 100 ? 6.260 20.932 -11.132 1.00 82.38 100 ASP A C 1
ATOM 782 O O . ASP A 1 100 ? 6.382 20.695 -12.341 1.00 82.38 100 ASP A O 1
ATOM 786 N N . PRO A 1 101 ? 5.347 20.283 -10.391 1.00 83.88 101 PRO A N 1
ATOM 787 C CA . PRO A 1 101 ? 4.360 19.405 -10.994 1.00 83.88 101 PRO A CA 1
ATOM 788 C C . PRO A 1 101 ? 3.361 20.219 -11.847 1.00 83.88 101 PRO A C 1
ATOM 790 O O . PRO A 1 101 ? 3.014 21.342 -11.483 1.00 83.88 101 PRO A O 1
ATOM 793 N N . PRO A 1 102 ? 2.820 19.647 -12.940 1.00 84.25 102 PRO A N 1
ATOM 794 C CA . PRO A 1 102 ? 2.996 18.266 -13.369 1.00 84.25 102 PRO A CA 1
ATOM 795 C C . PRO A 1 102 ? 4.257 18.053 -14.220 1.00 84.25 102 PRO A C 1
ATOM 797 O O . PRO A 1 102 ? 4.651 18.886 -15.032 1.00 84.25 102 PRO A O 1
ATOM 800 N N . ILE A 1 103 ? 4.848 16.866 -14.084 1.00 87.50 103 ILE A N 1
ATOM 801 C CA . ILE A 1 103 ? 6.016 16.450 -14.866 1.00 87.50 103 ILE A CA 1
ATOM 802 C C . ILE A 1 103 ? 5.635 16.321 -16.340 1.00 87.50 103 ILE A C 1
ATOM 804 O O . ILE A 1 103 ? 4.715 15.581 -16.679 1.00 87.50 103 ILE A O 1
ATOM 808 N N . GLN A 1 104 ? 6.350 17.024 -17.217 1.00 86.94 104 GLN A N 1
ATOM 809 C CA . GLN A 1 104 ? 6.075 17.023 -18.661 1.00 86.94 104 GLN A CA 1
ATOM 810 C C . GLN A 1 104 ? 6.907 15.990 -19.431 1.00 86.94 104 GLN A C 1
ATOM 812 O O . GLN A 1 104 ? 6.502 15.513 -20.485 1.00 86.94 104 GLN A O 1
ATOM 817 N N . ASN A 1 105 ? 8.078 15.623 -18.910 1.00 89.25 105 ASN A N 1
ATOM 818 C CA . ASN A 1 105 ? 8.981 14.691 -19.575 1.00 89.25 105 ASN A CA 1
ATOM 819 C C . ASN A 1 105 ? 8.555 13.236 -19.325 1.00 89.25 105 ASN A C 1
ATOM 821 O O . ASN A 1 105 ? 8.558 12.771 -18.183 1.00 89.25 105 ASN A O 1
ATOM 825 N N . ALA A 1 106 ? 8.275 12.489 -20.396 1.00 89.62 106 ALA A N 1
ATOM 826 C CA . ALA A 1 106 ? 7.895 11.078 -20.324 1.00 89.62 106 ALA A CA 1
ATOM 827 C C . ALA A 1 106 ? 8.954 10.196 -19.635 1.00 89.62 106 ALA A C 1
ATOM 829 O O . ALA A 1 106 ? 8.608 9.275 -18.893 1.00 89.62 106 ALA A O 1
ATOM 830 N N . LYS A 1 107 ? 10.248 10.497 -19.817 1.00 90.56 107 LYS A N 1
ATOM 831 C CA . LYS A 1 107 ? 11.338 9.748 -19.172 1.00 90.56 107 LYS A CA 1
ATOM 832 C C . LYS A 1 107 ? 11.322 9.930 -17.655 1.00 90.56 107 LYS A C 1
ATOM 834 O O . LYS A 1 107 ? 11.391 8.948 -16.919 1.00 90.56 107 LYS A O 1
ATOM 839 N N . ASP A 1 108 ? 11.199 11.174 -17.196 1.00 92.12 108 ASP A N 1
ATOM 840 C CA . ASP A 1 108 ? 11.119 11.495 -15.767 1.00 92.12 108 ASP A CA 1
ATOM 841 C C . ASP A 1 108 ? 9.848 10.905 -15.154 1.00 92.12 108 ASP A C 1
ATOM 843 O O . ASP A 1 108 ? 9.896 10.317 -14.075 1.00 92.12 108 ASP A O 1
ATOM 847 N N . ASN A 1 109 ? 8.730 10.970 -15.884 1.00 92.56 109 ASN A N 1
ATOM 848 C CA . ASN A 1 109 ? 7.480 10.351 -15.466 1.00 92.56 109 ASN A CA 1
ATOM 849 C C . ASN A 1 109 ? 7.622 8.833 -15.283 1.00 92.56 109 ASN A C 1
ATOM 851 O O . ASN A 1 109 ? 7.157 8.286 -14.285 1.00 92.56 109 ASN A O 1
ATOM 855 N N . SER A 1 110 ? 8.316 8.151 -16.200 1.00 92.44 110 SER A N 1
ATOM 856 C CA . SER A 1 110 ? 8.588 6.716 -16.077 1.00 92.44 110 SER A CA 1
ATOM 857 C C . SER A 1 110 ? 9.485 6.394 -14.881 1.00 92.44 110 SER A C 1
ATOM 859 O O . SER A 1 110 ? 9.237 5.398 -14.204 1.00 92.44 110 SER A O 1
ATOM 861 N N . ILE A 1 111 ? 10.503 7.212 -14.597 1.00 94.31 111 ILE A N 1
ATOM 862 C CA . ILE A 1 111 ? 11.358 7.039 -13.412 1.00 94.31 111 ILE A CA 1
ATOM 863 C C . ILE A 1 111 ? 10.524 7.188 -12.138 1.00 94.31 111 ILE A C 1
ATOM 865 O O . ILE A 1 111 ? 10.606 6.336 -11.255 1.00 94.31 111 ILE A O 1
ATOM 869 N N . LEU A 1 112 ? 9.687 8.225 -12.060 1.00 94.06 112 LEU A N 1
ATOM 870 C CA . LEU A 1 112 ? 8.807 8.456 -10.916 1.00 94.06 112 LEU A CA 1
ATOM 871 C C . LEU A 1 112 ? 7.792 7.325 -10.749 1.00 94.06 112 LEU A C 1
ATOM 873 O O . LEU A 1 112 ? 7.574 6.871 -9.632 1.00 94.06 112 LEU A O 1
ATOM 877 N N . LEU A 1 113 ? 7.212 6.813 -11.835 1.00 93.50 113 LEU A N 1
ATOM 878 C CA . LEU A 1 113 ? 6.286 5.683 -11.772 1.00 93.50 113 LEU A CA 1
ATOM 879 C C . LEU A 1 113 ? 6.951 4.444 -11.155 1.00 93.50 113 LEU A C 1
ATOM 881 O O . LEU A 1 113 ? 6.385 3.818 -10.258 1.00 93.50 113 LEU A O 1
ATOM 885 N N . VAL A 1 114 ? 8.172 4.117 -11.590 1.00 95.00 114 VAL A N 1
ATOM 886 C CA . VAL A 1 114 ? 8.950 2.991 -11.046 1.00 95.00 114 VAL A CA 1
ATOM 887 C C . VAL A 1 114 ? 9.339 3.254 -9.590 1.00 95.00 114 VAL A C 1
ATOM 889 O O . VAL A 1 114 ? 9.203 2.358 -8.759 1.00 95.00 114 VAL A O 1
ATOM 892 N N . PHE A 1 115 ? 9.752 4.481 -9.260 1.00 95.19 115 PHE A N 1
ATOM 893 C CA . PHE A 1 115 ? 10.063 4.902 -7.894 1.00 95.19 115 PHE A CA 1
ATOM 894 C C . PHE A 1 115 ? 8.877 4.699 -6.948 1.00 95.19 115 PHE A C 1
ATOM 896 O O . PHE A 1 115 ? 9.002 4.015 -5.934 1.00 95.19 115 PHE A O 1
ATOM 903 N N . TRP A 1 116 ? 7.718 5.261 -7.293 1.00 93.94 116 TRP A N 1
ATOM 904 C CA . TRP A 1 116 ? 6.525 5.225 -6.454 1.00 93.94 116 TRP A CA 1
ATOM 905 C C . TRP A 1 116 ? 5.955 3.810 -6.338 1.00 93.94 116 TRP A C 1
ATOM 907 O O . TRP A 1 116 ? 5.546 3.409 -5.252 1.00 93.94 116 TRP A O 1
ATOM 917 N N . THR A 1 117 ? 6.019 3.018 -7.411 1.00 93.56 117 THR A N 1
ATOM 918 C CA . THR A 1 117 ? 5.651 1.594 -7.368 1.00 93.56 117 THR A CA 1
ATOM 919 C C . THR A 1 117 ? 6.572 0.811 -6.428 1.00 93.56 117 THR A C 1
ATOM 921 O O . THR A 1 117 ? 6.091 0.057 -5.585 1.00 93.56 117 THR A O 1
ATOM 924 N N . CYS A 1 118 ? 7.891 1.014 -6.529 1.00 94.94 118 CYS A N 1
ATOM 925 C CA . CYS A 1 118 ? 8.870 0.363 -5.656 1.00 94.94 118 CYS A CA 1
ATOM 926 C C . CYS A 1 118 ? 8.665 0.755 -4.186 1.00 94.94 118 CYS A C 1
ATOM 928 O O . CYS A 1 118 ? 8.632 -0.116 -3.319 1.00 94.94 118 CYS A O 1
ATOM 930 N N . LEU A 1 119 ? 8.460 2.049 -3.910 1.00 92.75 119 LEU A N 1
ATOM 931 C CA . LEU A 1 119 ? 8.173 2.550 -2.566 1.00 92.75 119 LEU A CA 1
ATOM 932 C C . LEU A 1 119 ? 6.923 1.896 -1.981 1.00 92.75 119 LEU A C 1
ATOM 934 O O . LEU A 1 119 ? 6.962 1.406 -0.858 1.00 92.75 119 LEU A O 1
ATOM 938 N N . HIS A 1 120 ? 5.829 1.872 -2.743 1.00 89.12 120 HIS A N 1
ATOM 939 C CA . HIS A 1 120 ? 4.564 1.303 -2.286 1.00 89.12 120 HIS A CA 1
ATOM 940 C C . HIS A 1 120 ? 4.707 -0.173 -1.905 1.00 89.12 120 HIS A C 1
ATOM 942 O O . HIS A 1 120 ? 4.302 -0.565 -0.811 1.00 89.12 120 HIS A O 1
ATOM 948 N N . LEU A 1 121 ? 5.356 -0.968 -2.763 1.00 90.69 121 LEU A N 1
ATOM 949 C CA . LEU A 1 121 ? 5.609 -2.385 -2.500 1.00 90.69 121 LEU A CA 1
ATOM 950 C C . LEU A 1 121 ? 6.542 -2.587 -1.298 1.00 90.69 121 LEU A C 1
ATOM 952 O O . LEU A 1 121 ? 6.239 -3.396 -0.427 1.00 90.69 121 LEU A O 1
ATOM 956 N N . LEU A 1 122 ? 7.647 -1.840 -1.204 1.00 90.81 122 LEU A N 1
ATOM 957 C CA . LEU A 1 122 ? 8.583 -1.950 -0.078 1.00 90.81 122 LEU A CA 1
ATOM 958 C C . LEU A 1 122 ? 7.942 -1.572 1.253 1.00 90.81 122 LEU A C 1
ATOM 960 O O . LEU A 1 122 ? 8.198 -2.229 2.258 1.00 90.81 122 LEU A O 1
ATOM 964 N N . CYS A 1 123 ? 7.103 -0.540 1.271 1.00 87.38 123 CYS A N 1
ATOM 965 C CA . CYS A 1 123 ? 6.403 -0.129 2.477 1.00 87.38 123 CYS A CA 1
ATOM 966 C C . CYS A 1 123 ? 5.457 -1.217 3.002 1.00 87.38 123 CYS A C 1
ATOM 968 O O . CYS A 1 123 ? 5.390 -1.428 4.210 1.00 87.38 123 CYS A O 1
ATOM 970 N N . ASP A 1 124 ? 4.768 -1.943 2.118 1.00 86.25 124 ASP A N 1
ATOM 971 C CA . ASP A 1 124 ? 3.939 -3.082 2.526 1.00 86.25 124 ASP A CA 1
ATOM 972 C C . ASP A 1 124 ? 4.781 -4.199 3.184 1.00 86.25 124 ASP A C 1
ATOM 974 O O . ASP A 1 124 ? 4.320 -4.832 4.132 1.00 86.25 124 ASP A O 1
ATOM 978 N N . PHE A 1 125 ? 6.031 -4.405 2.749 1.00 85.69 125 PHE A N 1
ATOM 979 C CA . PHE A 1 125 ? 6.971 -5.341 3.387 1.00 85.69 125 PHE A CA 1
ATOM 980 C C . PHE A 1 125 ? 7.521 -4.839 4.720 1.00 85.69 125 PHE A C 1
ATOM 982 O O . PHE A 1 125 ? 7.643 -5.621 5.658 1.00 85.69 125 PHE A O 1
ATOM 989 N N . ILE A 1 126 ? 7.864 -3.552 4.799 1.00 84.69 126 ILE A N 1
ATOM 990 C CA . ILE A 1 126 ? 8.327 -2.917 6.037 1.00 84.69 126 ILE A CA 1
ATOM 991 C C . ILE A 1 126 ? 7.279 -3.098 7.132 1.00 84.69 126 ILE A C 1
ATOM 993 O O . ILE A 1 126 ? 7.634 -3.486 8.239 1.00 84.69 126 ILE A O 1
ATOM 997 N N . ASP A 1 127 ? 6.006 -2.866 6.807 1.00 81.94 127 ASP A N 1
ATOM 998 C CA . ASP A 1 127 ? 4.909 -3.025 7.761 1.00 81.94 127 ASP A CA 1
ATOM 999 C C . ASP A 1 127 ? 4.676 -4.504 8.127 1.00 81.94 127 ASP A C 1
ATOM 1001 O O . ASP A 1 127 ? 4.411 -4.810 9.284 1.00 81.94 127 ASP A O 1
ATOM 1005 N N . LEU A 1 128 ? 4.790 -5.421 7.157 1.00 84.81 128 LEU A N 1
ATOM 1006 C CA . LEU A 1 128 ? 4.587 -6.864 7.349 1.00 84.81 128 LEU A CA 1
ATOM 1007 C C . LEU A 1 128 ? 5.667 -7.527 8.219 1.00 84.81 128 LEU A C 1
ATOM 1009 O O . LEU A 1 128 ? 5.364 -8.416 9.012 1.00 84.81 128 LEU A O 1
ATOM 1013 N N . LEU A 1 129 ? 6.929 -7.150 8.013 1.00 83.69 129 LEU A N 1
ATOM 1014 C CA . LEU A 1 129 ? 8.103 -7.802 8.604 1.00 83.69 129 LEU A CA 1
ATOM 1015 C C . LEU A 1 129 ? 8.768 -6.965 9.710 1.00 83.69 129 LEU A C 1
ATOM 1017 O O . LEU A 1 129 ? 9.806 -7.373 10.225 1.00 83.69 129 LEU A O 1
ATOM 1021 N N . ASP A 1 130 ? 8.198 -5.805 10.047 1.00 82.44 130 ASP A N 1
ATOM 1022 C CA . ASP A 1 130 ? 8.741 -4.831 11.006 1.00 82.44 130 ASP A CA 1
ATOM 1023 C C . ASP A 1 130 ? 10.213 -4.463 10.716 1.00 82.44 130 ASP A C 1
ATOM 1025 O O . ASP A 1 130 ? 11.093 -4.471 11.579 1.00 82.44 130 ASP A O 1
ATOM 1029 N N . LEU A 1 131 ? 10.508 -4.194 9.439 1.00 84.00 131 LEU A N 1
ATOM 1030 C CA . LEU A 1 131 ? 11.874 -3.940 8.972 1.00 84.00 131 LEU A CA 1
ATOM 1031 C C . LEU A 1 131 ? 12.314 -2.494 9.203 1.00 84.00 131 LEU A C 1
ATOM 1033 O O . LEU A 1 131 ? 11.524 -1.549 9.248 1.00 84.00 131 LEU A O 1
ATOM 1037 N N . GLN A 1 132 ? 13.634 -2.299 9.236 1.00 79.94 132 GLN A N 1
ATOM 1038 C CA . GLN A 1 132 ? 14.216 -0.963 9.263 1.00 79.94 132 GLN A CA 1
ATOM 1039 C C . GLN A 1 132 ? 13.890 -0.174 7.987 1.00 79.94 132 GLN A C 1
ATOM 1041 O O . GLN A 1 132 ? 14.034 -0.647 6.860 1.00 79.94 132 GLN A O 1
ATOM 1046 N N . ARG A 1 133 ? 13.520 1.093 8.176 1.00 80.38 133 ARG A N 1
ATOM 1047 C CA . ARG A 1 133 ? 13.110 2.027 7.119 1.00 80.38 133 ARG A CA 1
ATOM 1048 C C . ARG A 1 133 ? 14.309 2.716 6.454 1.00 80.38 133 ARG A C 1
ATOM 1050 O O . ARG A 1 133 ? 14.434 3.938 6.484 1.00 80.38 133 ARG A O 1
ATOM 1057 N N . SER A 1 134 ? 15.229 1.929 5.898 1.00 81.31 134 SER A N 1
ATOM 1058 C CA . SER A 1 134 ? 16.529 2.405 5.394 1.00 81.31 134 SER A CA 1
ATOM 1059 C C . SER A 1 134 ? 16.682 2.367 3.869 1.00 81.31 134 SER A C 1
ATOM 1061 O O . SER A 1 134 ? 17.761 2.686 3.370 1.00 81.31 134 SER A O 1
ATOM 1063 N N . SER A 1 135 ? 15.643 2.024 3.106 1.00 88.75 135 SER A N 1
ATOM 1064 C CA . SER A 1 135 ? 15.718 2.022 1.638 1.00 88.75 135 SER A CA 1
ATOM 1065 C C . SER A 1 135 ? 15.858 3.437 1.065 1.00 88.75 135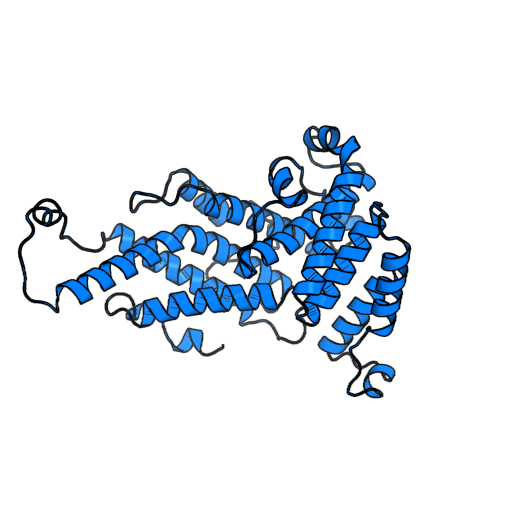 SER A C 1
ATOM 1067 O O . SER A 1 135 ? 15.454 4.432 1.682 1.00 88.75 135 SER A O 1
ATOM 1069 N N . PHE A 1 136 ? 16.463 3.551 -0.118 1.00 92.56 136 PHE A N 1
ATOM 1070 C CA . PHE A 1 136 ? 16.614 4.835 -0.801 1.00 92.56 136 PHE A CA 1
ATOM 1071 C C . PHE A 1 136 ? 15.258 5.472 -1.114 1.00 92.56 136 PHE A C 1
ATOM 1073 O O . PHE A 1 136 ? 15.062 6.661 -0.830 1.00 92.56 136 PHE A O 1
ATOM 1080 N N . VAL A 1 137 ? 14.312 4.684 -1.629 1.00 91.69 137 VAL A N 1
ATOM 1081 C CA . VAL A 1 137 ? 12.976 5.178 -1.966 1.00 91.69 137 VAL A CA 1
ATOM 1082 C C . VAL A 1 137 ? 12.229 5.703 -0.743 1.00 91.69 137 VAL A C 1
ATOM 1084 O O . VAL A 1 137 ? 11.583 6.746 -0.820 1.00 91.69 137 VAL A O 1
ATOM 1087 N N . PHE A 1 138 ? 12.380 5.057 0.418 1.00 89.06 138 PHE A N 1
ATOM 1088 C CA . PHE A 1 138 ? 11.725 5.507 1.645 1.00 89.06 138 PHE A CA 1
ATOM 1089 C C . PHE A 1 138 ? 12.280 6.848 2.137 1.00 89.06 138 PHE A C 1
ATOM 1091 O O . PHE A 1 138 ? 11.526 7.701 2.615 1.00 89.06 138 PHE A O 1
ATOM 1098 N N . ARG A 1 139 ? 13.591 7.082 1.993 1.00 89.06 139 ARG A N 1
ATOM 1099 C CA . ARG A 1 139 ? 14.204 8.368 2.361 1.00 89.06 139 ARG A CA 1
ATOM 1100 C C . ARG A 1 139 ? 13.713 9.525 1.495 1.00 89.06 139 ARG A C 1
ATOM 1102 O O . ARG A 1 139 ? 13.525 10.612 2.019 1.00 89.06 139 ARG A O 1
ATOM 1109 N N . CYS A 1 140 ? 13.475 9.289 0.206 1.00 89.06 140 CYS A N 1
ATOM 1110 C CA . CYS A 1 140 ? 13.085 10.339 -0.742 1.00 89.06 140 CYS A CA 1
ATOM 1111 C C . CYS A 1 140 ? 11.560 10.546 -0.852 1.00 89.06 140 CYS A C 1
ATOM 1113 O O . CYS A 1 140 ? 11.111 11.347 -1.669 1.00 89.06 140 CYS A O 1
ATOM 1115 N N . ARG A 1 141 ? 10.752 9.835 -0.049 1.00 88.00 141 ARG A N 1
ATOM 1116 C CA . ARG A 1 141 ? 9.281 9.771 -0.171 1.00 88.00 141 ARG A CA 1
ATOM 1117 C C . ARG A 1 141 ? 8.550 11.119 -0.101 1.00 88.00 141 ARG A C 1
ATOM 1119 O O . ARG A 1 141 ? 7.454 11.238 -0.633 1.00 88.00 141 ARG A O 1
ATOM 1126 N N . HIS A 1 142 ? 9.110 12.118 0.580 1.00 87.56 142 HIS A N 1
ATOM 1127 C CA . HIS A 1 142 ? 8.474 13.433 0.724 1.00 87.56 142 HIS A CA 1
ATOM 1128 C C . HIS A 1 142 ? 9.007 14.475 -0.258 1.00 87.56 142 HIS A C 1
ATOM 1130 O O . HIS A 1 142 ? 8.344 15.493 -0.452 1.00 87.56 142 HIS A O 1
ATOM 1136 N N . ASP A 1 143 ? 10.148 14.201 -0.893 1.00 88.50 143 ASP A N 1
ATOM 1137 C CA . ASP A 1 143 ? 10.888 15.183 -1.688 1.00 88.50 143 ASP A CA 1
ATOM 1138 C C . ASP A 1 143 ? 10.508 15.149 -3.171 1.00 88.50 143 ASP A C 1
ATOM 1140 O O . ASP A 1 143 ? 10.853 16.058 -3.923 1.00 88.50 143 ASP A O 1
ATOM 1144 N N . LEU A 1 144 ? 9.874 14.065 -3.619 1.00 90.88 144 LEU A N 1
ATOM 1145 C CA . LEU A 1 144 ? 9.628 13.815 -5.033 1.00 90.88 144 LEU A CA 1
ATOM 1146 C C . LEU A 1 144 ? 8.195 14.172 -5.445 1.00 90.88 144 LEU A C 1
ATOM 1148 O O . LEU A 1 144 ? 7.254 13.949 -4.675 1.00 90.88 144 LEU A O 1
ATOM 1152 N N . PRO A 1 145 ? 8.011 14.696 -6.670 1.00 91.44 145 PRO A N 1
ATOM 1153 C CA . PRO A 1 145 ? 6.693 14.980 -7.213 1.00 91.44 145 PRO A CA 1
ATOM 1154 C C . PRO A 1 145 ? 5.959 13.696 -7.617 1.00 91.44 145 PRO A C 1
ATOM 1156 O O . PRO A 1 145 ? 6.550 12.633 -7.843 1.00 91.44 145 PRO A O 1
ATOM 1159 N N . TRP A 1 146 ? 4.638 13.806 -7.733 1.00 90.56 146 TRP A N 1
ATOM 1160 C CA . TRP A 1 146 ? 3.796 12.725 -8.236 1.00 90.56 146 TRP A CA 1
ATOM 1161 C C . TRP A 1 146 ? 3.986 12.519 -9.747 1.00 90.56 146 TRP A C 1
ATOM 1163 O O . TRP A 1 146 ? 4.247 13.490 -10.466 1.00 90.56 146 TRP A O 1
ATOM 1173 N N . PRO A 1 147 ? 3.810 11.286 -10.256 1.00 91.25 147 PRO A N 1
ATOM 1174 C CA . PRO A 1 147 ? 3.722 11.043 -11.689 1.00 91.25 147 PRO A CA 1
ATOM 1175 C C . PRO A 1 147 ? 2.547 11.813 -12.301 1.00 91.25 147 PRO A C 1
ATOM 1177 O O . PRO A 1 147 ? 1.493 11.978 -11.684 1.00 91.25 147 PRO A O 1
ATOM 1180 N N . ASN A 1 148 ? 2.723 12.269 -13.535 1.00 90.94 148 ASN A N 1
ATOM 1181 C CA . ASN A 1 148 ? 1.697 12.948 -14.304 1.00 90.94 148 ASN A CA 1
ATOM 1182 C C . ASN A 1 148 ? 0.708 11.936 -14.903 1.00 90.94 148 ASN A C 1
ATOM 1184 O O . ASN A 1 148 ? 1.074 11.111 -15.743 1.00 90.94 148 ASN A O 1
ATOM 1188 N N . ILE A 1 149 ? -0.562 12.062 -14.508 1.00 86.75 149 ILE A N 1
ATOM 1189 C CA . ILE A 1 149 ? -1.678 11.230 -14.981 1.00 86.75 149 ILE A CA 1
ATOM 1190 C C . ILE A 1 149 ? -1.831 11.305 -16.495 1.00 86.75 149 ILE A C 1
ATOM 1192 O O . ILE A 1 149 ? -2.105 10.287 -17.112 1.00 86.75 149 ILE A O 1
ATOM 1196 N N . LEU A 1 150 ? -1.660 12.486 -17.096 1.00 87.62 150 LEU A N 1
ATOM 1197 C CA . LEU A 1 150 ? -1.916 12.679 -18.524 1.00 87.62 150 LEU A CA 1
ATOM 1198 C C . LEU A 1 150 ? -0.956 11.839 -19.371 1.00 87.62 150 LEU A C 1
ATOM 1200 O O . LEU A 1 150 ? -1.391 11.152 -20.284 1.00 87.62 150 LEU A O 1
ATOM 1204 N N . ILE A 1 151 ? 0.323 11.803 -18.989 1.00 89.12 151 ILE A N 1
ATOM 1205 C CA . ILE A 1 151 ? 1.332 10.958 -19.644 1.00 89.12 151 ILE A CA 1
ATOM 1206 C C . ILE A 1 151 ? 1.053 9.474 -19.372 1.00 89.12 151 ILE A C 1
ATOM 1208 O O . ILE A 1 151 ? 1.265 8.626 -20.232 1.00 89.12 151 ILE A O 1
ATOM 1212 N N . MET A 1 152 ? 0.570 9.129 -18.174 1.00 86.56 152 MET A N 1
ATOM 1213 C CA . MET A 1 152 ? 0.180 7.746 -17.877 1.00 86.56 152 MET A CA 1
ATOM 1214 C C . MET A 1 152 ? -1.027 7.301 -18.711 1.00 86.56 152 MET A C 1
ATOM 1216 O O . MET A 1 152 ? -1.056 6.156 -19.149 1.00 86.56 152 MET A O 1
ATOM 1220 N N . ALA A 1 153 ? -1.990 8.191 -18.957 1.00 84.06 153 ALA A N 1
ATOM 1221 C CA . ALA A 1 153 ? -3.208 7.904 -19.711 1.00 84.06 153 ALA A CA 1
ATOM 1222 C C . ALA A 1 153 ? -2.942 7.597 -21.197 1.00 84.06 153 ALA A C 1
ATOM 1224 O O . ALA A 1 153 ? -3.761 6.951 -21.842 1.00 84.06 153 ALA A O 1
ATOM 1225 N N . GLU A 1 154 ? -1.786 8.000 -21.734 1.00 85.69 154 GLU A N 1
ATOM 1226 C CA . GLU A 1 154 ? -1.336 7.588 -23.072 1.00 85.69 154 GLU A CA 1
ATOM 1227 C C . GLU A 1 154 ? -0.993 6.089 -23.138 1.00 85.69 154 GLU A C 1
ATOM 1229 O O . GLU A 1 154 ? -1.052 5.485 -24.207 1.00 85.69 154 GLU A O 1
ATOM 1234 N N . GLN A 1 155 ? -0.620 5.481 -22.006 1.00 82.31 155 GLN A N 1
ATOM 1235 C CA . GLN A 1 155 ? -0.122 4.100 -21.927 1.00 82.31 155 GLN A CA 1
ATOM 1236 C C . GLN A 1 155 ? -1.069 3.155 -21.183 1.00 82.31 155 GLN A C 1
ATOM 1238 O O . GLN A 1 15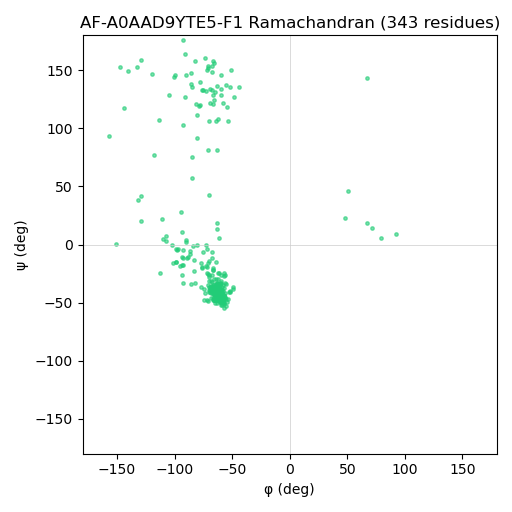5 ? -1.026 1.942 -21.389 1.00 82.31 155 GLN A O 1
ATOM 1243 N N . PHE A 1 156 ? -1.912 3.695 -20.306 1.00 85.75 156 PHE A N 1
ATOM 1244 C CA . PHE A 1 156 ? -2.804 2.940 -19.437 1.00 85.75 156 PHE A CA 1
ATOM 1245 C C . PHE A 1 156 ? -4.217 3.521 -19.481 1.00 85.75 156 PHE A C 1
ATOM 1247 O O . PHE A 1 156 ? -4.380 4.727 -19.658 1.00 85.75 156 PHE A O 1
ATOM 1254 N N . PRO A 1 157 ? -5.256 2.704 -19.238 1.00 89.56 157 PRO A N 1
ATOM 1255 C CA . PRO A 1 157 ? -6.599 3.227 -19.039 1.00 89.56 157 PRO A CA 1
ATOM 1256 C C . PRO A 1 157 ? -6.630 4.264 -17.908 1.00 89.56 157 PRO A C 1
ATOM 1258 O O . PRO A 1 157 ? -6.055 4.042 -16.840 1.00 89.56 157 PRO A O 1
ATOM 1261 N N . GLU A 1 158 ? -7.354 5.366 -18.113 1.00 88.06 158 GLU A N 1
ATOM 1262 C CA . GLU A 1 158 ? -7.395 6.506 -17.183 1.00 88.06 158 GLU A CA 1
ATOM 1263 C C . GLU A 1 158 ? -7.740 6.085 -15.743 1.00 88.06 158 GLU A C 1
ATOM 1265 O O . GLU A 1 158 ? -7.128 6.547 -14.777 1.00 88.06 158 GLU A O 1
ATOM 1270 N N . TRP A 1 159 ? -8.684 5.154 -15.590 1.00 86.56 159 TRP A N 1
ATOM 1271 C CA . TRP A 1 159 ? -9.102 4.644 -14.286 1.00 86.56 159 TRP A CA 1
ATOM 1272 C C . TRP A 1 159 ? -7.952 3.969 -13.518 1.00 86.56 159 TRP A C 1
ATOM 1274 O O . TRP A 1 159 ? -7.882 4.121 -12.299 1.00 86.56 159 TRP A O 1
ATOM 1284 N N . VAL A 1 160 ? -7.015 3.293 -14.197 1.00 88.25 160 VAL A N 1
ATOM 1285 C CA . VAL A 1 160 ? -5.839 2.663 -13.567 1.00 88.25 160 VAL A CA 1
ATOM 1286 C C . VAL A 1 160 ? -4.920 3.735 -12.992 1.00 88.25 160 VAL A C 1
ATOM 1288 O O . VAL A 1 160 ? -4.490 3.636 -11.842 1.00 88.25 160 VAL A O 1
ATOM 1291 N N . SER A 1 161 ? -4.653 4.791 -13.763 1.00 89.31 161 SER A N 1
ATOM 1292 C CA . SER A 1 161 ? -3.795 5.898 -13.331 1.00 89.31 161 SER A CA 1
ATOM 1293 C C . SER A 1 161 ? -4.397 6.657 -12.146 1.00 89.31 161 SER A C 1
ATOM 1295 O O . SER A 1 161 ? -3.684 6.987 -11.195 1.00 89.31 161 SER A O 1
ATOM 1297 N N . LYS A 1 162 ? -5.718 6.878 -12.156 1.00 90.44 162 LYS A N 1
ATOM 1298 C CA . LYS A 1 162 ? -6.438 7.506 -11.038 1.00 90.44 162 LYS A CA 1
ATOM 1299 C C . LYS A 1 162 ? -6.380 6.663 -9.764 1.00 90.44 162 LYS A C 1
ATOM 1301 O O . LYS A 1 162 ? -6.071 7.200 -8.700 1.00 90.44 162 LYS A O 1
ATOM 1306 N N . HIS A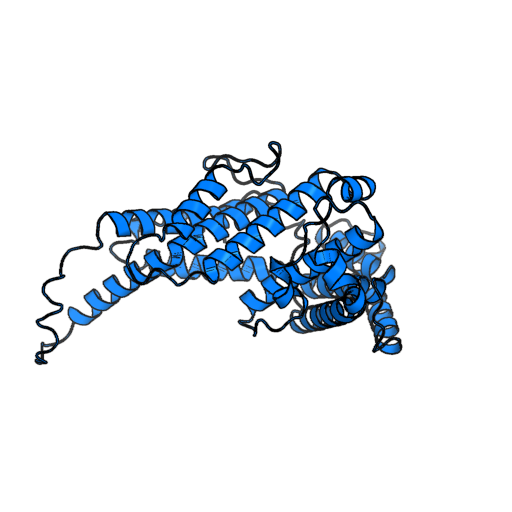 1 163 ? -6.624 5.353 -9.864 1.00 90.25 163 HIS A N 1
ATOM 1307 C CA . HIS A 1 163 ? -6.509 4.444 -8.719 1.00 90.25 163 HIS A CA 1
ATOM 1308 C C . HIS A 1 163 ? -5.086 4.412 -8.170 1.00 90.25 163 HIS A C 1
ATOM 1310 O O . HIS A 1 163 ? -4.905 4.489 -6.956 1.00 90.25 163 HIS A O 1
ATOM 1316 N N . PHE A 1 164 ? -4.082 4.339 -9.048 1.00 89.38 164 PHE A N 1
ATOM 1317 C CA . PHE A 1 164 ? -2.679 4.359 -8.651 1.00 89.38 164 PHE A CA 1
ATOM 1318 C C . PHE A 1 164 ? -2.363 5.595 -7.801 1.00 89.38 164 PHE A C 1
ATOM 1320 O O . PHE A 1 164 ? -1.902 5.456 -6.670 1.00 89.38 164 PHE A O 1
ATOM 1327 N N . LEU A 1 165 ? -2.692 6.801 -8.273 1.00 89.62 165 LEU A N 1
ATOM 1328 C CA . LEU A 1 165 ? -2.443 8.013 -7.489 1.00 89.62 165 LEU A CA 1
ATOM 1329 C C . LEU A 1 165 ? -3.246 8.077 -6.190 1.00 89.62 165 LEU A C 1
ATOM 1331 O O . LEU A 1 165 ? -2.705 8.514 -5.175 1.00 89.62 165 LEU A O 1
ATOM 1335 N N . GLY A 1 166 ? -4.501 7.620 -6.194 1.00 91.81 166 GLY A N 1
ATOM 1336 C CA . GLY A 1 166 ? -5.308 7.537 -4.977 1.00 91.81 166 GLY A CA 1
ATOM 1337 C C . GLY A 1 166 ? -4.651 6.655 -3.910 1.00 91.81 166 GLY A C 1
ATOM 1338 O O . GLY A 1 166 ? -4.542 7.056 -2.753 1.00 91.81 166 GLY A O 1
ATOM 1339 N N . GLN A 1 167 ? -4.131 5.490 -4.306 1.00 90.31 167 GLN A N 1
ATOM 1340 C CA . GLN A 1 167 ? -3.397 4.585 -3.415 1.00 90.31 167 GLN A CA 1
ATOM 1341 C C . GLN A 1 167 ? -2.121 5.228 -2.866 1.00 90.31 167 GLN A C 1
ATOM 1343 O O . GLN A 1 167 ? -1.866 5.163 -1.662 1.00 90.31 167 GLN A O 1
ATOM 1348 N N . MET A 1 168 ? -1.345 5.890 -3.726 1.00 88.75 168 MET A N 1
ATOM 1349 C CA . MET A 1 168 ? -0.114 6.570 -3.320 1.00 88.75 168 MET A CA 1
ATOM 1350 C C . MET A 1 168 ? -0.384 7.721 -2.345 1.00 88.75 168 MET A C 1
ATOM 1352 O O . MET A 1 168 ? 0.326 7.882 -1.349 1.00 88.75 168 MET A O 1
ATOM 1356 N N . TYR A 1 169 ? -1.447 8.489 -2.592 1.00 90.00 169 TYR A N 1
ATOM 1357 C CA . TYR A 1 169 ? -1.890 9.556 -1.704 1.00 90.00 169 TYR A CA 1
ATOM 1358 C C . TYR A 1 169 ? -2.250 9.017 -0.315 1.00 90.00 169 TYR A C 1
ATOM 1360 O O . TYR A 1 169 ? -1.775 9.533 0.701 1.00 90.00 169 TYR A O 1
ATOM 1368 N N . LEU A 1 170 ? -3.049 7.947 -0.261 1.00 91.31 170 LEU A N 1
ATOM 1369 C CA . LEU A 1 170 ? -3.423 7.297 0.994 1.00 91.31 170 LEU A CA 1
ATOM 1370 C C . LEU A 1 170 ? -2.211 6.694 1.708 1.00 91.31 170 LEU A C 1
ATOM 1372 O O . LEU A 1 170 ? -2.112 6.812 2.926 1.00 91.31 170 LEU A O 1
ATOM 1376 N N . ARG A 1 171 ? -1.260 6.095 0.979 1.00 87.94 171 ARG A N 1
ATOM 1377 C CA . ARG A 1 171 ? -0.017 5.582 1.574 1.00 87.94 171 ARG A CA 1
ATOM 1378 C C . ARG A 1 171 ? 0.760 6.689 2.277 1.00 87.94 171 ARG A C 1
ATOM 1380 O O . ARG A 1 171 ? 1.138 6.504 3.427 1.00 87.94 171 ARG A O 1
ATOM 1387 N N . ARG A 1 172 ? 0.946 7.836 1.622 1.00 86.94 172 ARG A N 1
ATOM 1388 C CA . ARG A 1 172 ? 1.655 8.975 2.219 1.00 86.94 172 ARG A CA 1
ATOM 1389 C C . ARG A 1 172 ? 0.961 9.472 3.486 1.00 86.94 172 ARG A C 1
ATOM 1391 O O . ARG A 1 172 ? 1.624 9.643 4.498 1.00 86.94 172 ARG A O 1
ATOM 1398 N N . ASN A 1 173 ? -0.365 9.617 3.455 1.00 86.62 173 ASN A N 1
ATOM 1399 C CA . ASN A 1 173 ? -1.131 10.016 4.640 1.00 86.62 173 ASN A CA 1
ATOM 1400 C C . ASN A 1 173 ? -1.028 8.981 5.770 1.00 86.62 173 ASN A C 1
ATOM 1402 O O . ASN A 1 173 ? -0.933 9.359 6.933 1.00 86.62 173 ASN A O 1
ATOM 1406 N N . LEU A 1 174 ? -1.034 7.682 5.450 1.00 85.44 174 LEU A N 1
ATOM 1407 C CA . LEU A 1 174 ? -0.821 6.629 6.443 1.00 85.44 174 LEU A CA 1
ATOM 1408 C C . LEU A 1 174 ? 0.561 6.754 7.085 1.00 85.44 174 LEU A C 1
ATOM 1410 O O . LEU A 1 174 ? 0.667 6.677 8.306 1.00 85.44 174 LEU A O 1
ATOM 1414 N N . ASP A 1 175 ? 1.600 6.966 6.277 1.00 82.12 175 ASP A N 1
ATOM 1415 C CA . ASP A 1 175 ? 2.947 7.190 6.788 1.00 82.12 175 ASP A CA 1
ATOM 1416 C C . ASP A 1 175 ? 2.961 8.428 7.698 1.00 82.12 175 ASP A C 1
ATOM 1418 O O . ASP A 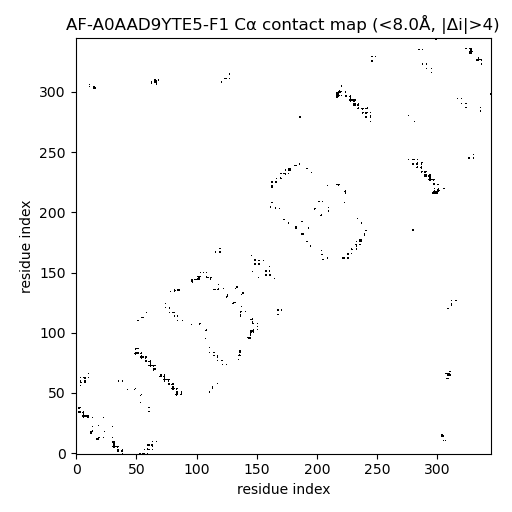1 175 ? 3.374 8.315 8.847 1.00 82.12 175 ASP A O 1
ATOM 1422 N N . ASP A 1 176 ? 2.422 9.568 7.271 1.00 81.38 176 ASP A N 1
ATOM 1423 C CA . ASP A 1 176 ? 2.373 10.792 8.086 1.00 81.38 176 ASP A CA 1
ATOM 1424 C C . ASP A 1 176 ? 1.651 10.573 9.432 1.00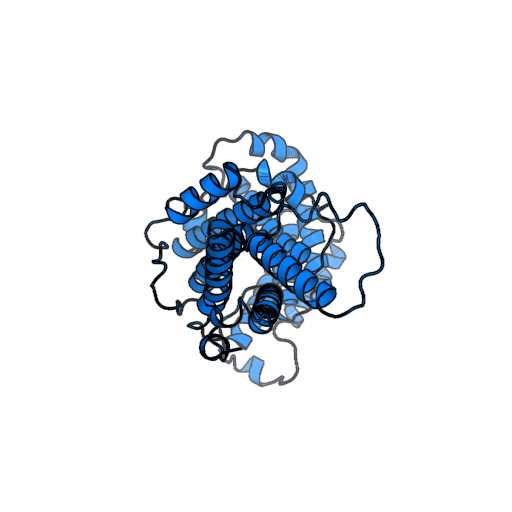 81.38 176 ASP A C 1
ATOM 1426 O O . ASP A 1 176 ? 2.155 10.968 10.486 1.00 81.38 176 ASP A O 1
ATOM 1430 N N . VAL A 1 177 ? 0.517 9.862 9.428 1.00 81.12 177 VAL A N 1
ATOM 1431 C CA . VAL A 1 177 ? -0.240 9.517 10.646 1.00 81.12 177 VAL A CA 1
ATOM 1432 C C . VAL A 1 177 ? 0.560 8.604 11.577 1.00 81.12 177 VAL A C 1
ATOM 1434 O O . VAL A 1 177 ? 0.544 8.814 12.787 1.00 81.12 177 VAL A O 1
ATOM 1437 N N . LEU A 1 178 ? 1.267 7.606 11.039 1.00 75.56 178 LEU A N 1
ATOM 1438 C CA . LEU A 1 178 ? 2.073 6.673 11.834 1.00 75.56 178 LEU A CA 1
ATOM 1439 C C . LEU A 1 178 ? 3.346 7.313 12.413 1.00 75.56 178 LEU A C 1
ATOM 1441 O O . LEU A 1 178 ? 3.868 6.811 13.407 1.00 75.56 178 LEU A O 1
ATOM 1445 N N . HIS A 1 179 ? 3.865 8.380 11.796 1.00 69.00 179 HIS A N 1
ATOM 1446 C CA . HIS A 1 179 ? 5.051 9.105 12.275 1.00 69.00 179 HIS A CA 1
ATOM 1447 C C . HIS A 1 179 ? 4.707 10.302 13.172 1.00 69.00 179 HIS A C 1
ATOM 1449 O O . HIS A 1 179 ? 5.584 10.786 13.890 1.00 69.00 179 HIS A O 1
ATOM 1455 N N . SER A 1 180 ? 3.460 10.782 13.152 1.00 65.75 180 SER A N 1
ATOM 1456 C CA . SER A 1 180 ? 2.996 11.811 14.081 1.00 65.75 180 SER A CA 1
ATOM 1457 C C . SER A 1 180 ? 3.132 11.296 15.523 1.00 65.75 180 SER A C 1
ATOM 1459 O O . SER A 1 180 ? 2.770 10.143 15.788 1.00 65.75 180 SER A O 1
ATOM 1461 N N . PRO A 1 181 ? 3.671 12.095 16.468 1.00 57.00 181 PRO A N 1
ATOM 1462 C CA . PRO A 1 181 ? 3.776 11.679 17.858 1.00 57.00 181 PRO A CA 1
ATOM 1463 C C . PRO A 1 181 ? 2.391 11.260 18.346 1.00 57.00 181 PRO A C 1
ATOM 1465 O O . PRO A 1 181 ? 1.443 12.047 18.327 1.00 57.00 181 PRO A O 1
ATOM 1468 N N . THR A 1 182 ? 2.277 9.983 18.729 1.00 55.91 182 THR A N 1
ATOM 1469 C CA . THR A 1 182 ? 1.041 9.421 19.285 1.00 55.91 182 THR A CA 1
ATOM 1470 C C . THR A 1 182 ? 0.559 10.380 20.359 1.00 55.91 182 THR A C 1
ATOM 1472 O O . THR A 1 182 ? 1.356 10.735 21.226 1.00 55.91 182 THR A O 1
ATOM 1475 N N . ALA A 1 183 ? -0.697 10.821 20.280 1.00 52.50 183 ALA A N 1
ATOM 1476 C CA . ALA A 1 183 ? -1.216 11.814 21.202 1.00 52.50 183 ALA A CA 1
ATOM 1477 C C . ALA A 1 183 ? -0.980 11.340 22.646 1.00 52.50 183 ALA A C 1
ATOM 1479 O O . ALA A 1 183 ? -1.590 10.380 23.119 1.00 52.50 183 ALA A O 1
ATOM 1480 N N . THR A 1 184 ? -0.017 11.976 23.317 1.00 49.47 184 THR A N 1
ATOM 1481 C CA . THR A 1 184 ? 0.317 11.726 24.725 1.00 49.47 184 THR A CA 1
ATOM 1482 C C . THR A 1 184 ? -0.889 12.041 25.610 1.00 49.47 184 THR A C 1
ATOM 1484 O O . THR A 1 184 ? -1.057 11.478 26.689 1.00 49.47 184 THR A O 1
ATOM 1487 N N . GLU A 1 185 ? -1.764 12.913 25.112 1.00 52.53 185 GLU A N 1
ATOM 1488 C CA . GLU A 1 185 ? -3.070 13.219 25.664 1.00 52.53 185 GLU A CA 1
ATOM 1489 C C . GLU A 1 185 ? -4.151 12.450 24.899 1.00 52.53 185 GLU A C 1
ATOM 1491 O O . GLU A 1 185 ? -4.053 12.246 23.695 1.00 52.53 185 GLU A O 1
ATOM 1496 N N . MET A 1 186 ? -5.212 12.034 25.588 1.00 66.69 186 MET A N 1
ATOM 1497 C CA . MET A 1 186 ? -6.352 11.274 25.050 1.00 66.69 186 MET A CA 1
ATOM 1498 C C . MET A 1 186 ? -7.248 12.125 24.115 1.00 66.69 186 MET A C 1
ATOM 1500 O O . MET A 1 186 ? -8.474 12.076 24.202 1.00 66.69 186 MET A O 1
ATOM 1504 N N . ARG A 1 187 ? -6.640 12.927 23.232 1.00 70.81 187 ARG A N 1
ATOM 1505 C CA . ARG A 1 187 ? -7.250 13.887 22.306 1.00 70.81 187 ARG A CA 1
ATOM 1506 C C . ARG A 1 187 ? -6.538 13.851 20.961 1.00 70.81 187 ARG A C 1
ATOM 1508 O O . ARG A 1 187 ? -5.345 13.593 20.890 1.00 70.81 187 ARG A O 1
ATOM 1515 N N . LEU A 1 188 ? -7.273 14.139 19.892 1.00 77.19 188 LEU A N 1
ATOM 1516 C CA . LEU A 1 188 ? -6.670 14.285 18.569 1.00 77.19 188 LEU A CA 1
ATOM 1517 C C . LEU A 1 188 ? -5.810 15.551 18.525 1.00 77.19 188 LEU A C 1
ATOM 1519 O O . LEU A 1 188 ? -6.275 16.620 18.936 1.00 77.19 188 LEU A O 1
ATOM 1523 N N . THR A 1 189 ? -4.602 15.438 17.978 1.00 80.06 189 THR A N 1
ATOM 1524 C CA . THR A 1 189 ? -3.784 16.608 17.638 1.00 80.06 189 THR A CA 1
ATOM 1525 C C . THR A 1 189 ? -4.451 17.402 16.513 1.00 80.06 189 THR A C 1
ATOM 1527 O O . THR A 1 189 ? -5.280 16.871 15.765 1.00 80.06 189 THR A O 1
ATOM 1530 N N . ASP A 1 190 ? -4.121 18.685 16.376 1.00 80.81 190 ASP A N 1
ATOM 1531 C CA . ASP A 1 190 ? -4.705 19.507 15.309 1.00 80.81 190 ASP A CA 1
ATOM 1532 C C . ASP A 1 190 ? -4.322 18.986 13.916 1.00 80.81 190 ASP A C 1
ATOM 1534 O O . ASP A 1 190 ? -5.172 18.951 13.025 1.00 80.81 190 ASP A O 1
ATOM 1538 N N . ASP A 1 191 ? -3.116 18.429 13.775 1.00 78.44 191 ASP A N 1
ATOM 1539 C CA . ASP A 1 191 ? -2.672 17.731 12.566 1.00 78.44 191 ASP A CA 1
ATOM 1540 C C . ASP A 1 191 ? -3.558 16.519 12.244 1.00 78.44 191 ASP A C 1
ATOM 1542 O O . ASP A 1 191 ? -3.979 16.333 11.102 1.00 78.44 191 ASP A O 1
ATOM 1546 N N . GLN A 1 192 ? -3.915 15.712 13.250 1.00 81.06 192 GLN A N 1
ATOM 1547 C CA . GLN A 1 192 ? -4.804 14.559 13.070 1.00 81.06 192 GLN A CA 1
ATOM 1548 C C . GLN A 1 192 ? -6.229 14.981 12.695 1.00 81.06 192 GLN A C 1
ATOM 1550 O O . GLN A 1 192 ? -6.864 14.334 11.858 1.00 81.06 192 GLN A O 1
ATOM 1555 N N . LYS A 1 193 ? -6.744 16.072 13.277 1.00 85.19 193 LYS A N 1
ATOM 1556 C CA . LYS A 1 193 ? -8.057 16.629 12.906 1.00 85.19 193 LYS A CA 1
ATOM 1557 C C . LYS A 1 193 ? -8.049 17.154 11.473 1.00 85.19 193 LYS A C 1
ATOM 1559 O O . LYS A 1 193 ? -9.003 16.906 10.734 1.00 85.19 193 LYS A O 1
ATOM 1564 N N . TYR A 1 194 ? -6.985 17.852 11.079 1.00 85.00 194 TYR A N 1
ATOM 1565 C CA . TYR A 1 194 ? -6.815 18.356 9.722 1.00 85.00 194 TYR A CA 1
ATOM 1566 C C . TYR A 1 194 ? -6.731 17.208 8.713 1.00 85.00 194 TYR A C 1
ATOM 1568 O O . TYR A 1 194 ? -7.500 17.186 7.751 1.00 85.00 194 TYR A O 1
ATOM 1576 N N . ALA A 1 195 ? -5.876 16.215 8.975 1.00 84.06 195 ALA A N 1
ATOM 1577 C CA . ALA A 1 195 ? -5.739 15.025 8.142 1.00 84.06 195 ALA A CA 1
ATOM 1578 C C . ALA A 1 195 ? -7.084 14.308 7.979 1.00 84.06 195 ALA A C 1
ATOM 1580 O O . ALA A 1 195 ? -7.499 14.012 6.858 1.00 84.06 195 ALA A O 1
ATOM 1581 N N . LYS A 1 196 ? -7.821 14.115 9.081 1.00 87.06 196 LYS A N 1
ATOM 1582 C CA . LYS A 1 196 ? -9.159 13.527 9.045 1.00 87.06 196 LYS A CA 1
ATOM 1583 C C . LYS A 1 196 ? -10.138 14.342 8.196 1.00 87.06 196 LYS A C 1
ATOM 1585 O O . LYS A 1 196 ? -10.781 13.779 7.316 1.00 87.06 196 LYS A O 1
ATOM 1590 N N . SER A 1 197 ? -10.253 15.646 8.442 1.00 88.19 197 SER A N 1
ATOM 1591 C CA . SER A 1 197 ? -11.174 16.528 7.710 1.00 88.19 197 SER A CA 1
ATOM 1592 C C . SER A 1 197 ? -10.878 16.530 6.206 1.00 88.19 197 SER A C 1
ATOM 1594 O O . SER A 1 197 ? -11.775 16.419 5.367 1.00 88.19 197 SER A O 1
ATOM 1596 N N . ASN A 1 198 ? -9.594 16.572 5.856 1.00 89.00 198 ASN A N 1
ATOM 1597 C CA . ASN A 1 198 ? -9.150 16.507 4.477 1.00 89.00 198 ASN A CA 1
ATOM 1598 C C . ASN A 1 198 ? -9.478 15.148 3.824 1.00 89.00 198 ASN A C 1
ATOM 1600 O O . ASN A 1 198 ? -9.993 15.121 2.703 1.00 89.00 198 ASN A O 1
ATOM 1604 N N . LEU A 1 199 ? -9.263 14.030 4.527 1.00 88.56 199 LEU A N 1
ATOM 1605 C CA . LEU A 1 199 ? -9.626 12.694 4.041 1.00 88.56 199 LEU A CA 1
ATOM 1606 C C . LEU A 1 199 ? -11.141 12.539 3.856 1.00 88.56 199 LEU A C 1
ATOM 1608 O O . LEU A 1 199 ? -11.568 12.029 2.819 1.00 88.56 199 LEU A O 1
ATOM 1612 N N . ASP A 1 200 ? -11.941 13.012 4.814 1.00 89.25 200 ASP A N 1
ATOM 1613 C CA . ASP A 1 200 ? -13.410 12.971 4.779 1.00 89.25 200 ASP A CA 1
ATOM 1614 C C . ASP A 1 200 ? -13.983 13.785 3.609 1.00 89.25 200 ASP A C 1
ATOM 1616 O O . ASP A 1 200 ? -15.020 13.429 3.052 1.00 89.25 200 ASP A O 1
ATOM 1620 N N . SER A 1 201 ? -13.291 14.847 3.181 1.00 88.38 201 SER A N 1
ATOM 1621 C CA . SER A 1 201 ? -13.706 15.650 2.025 1.00 88.38 201 SER A CA 1
ATOM 1622 C C . SER A 1 201 ? -13.643 14.893 0.690 1.00 88.38 201 SER A C 1
ATOM 1624 O O . SER A 1 201 ? -14.264 15.323 -0.285 1.00 88.38 201 SER A O 1
ATOM 1626 N N . MET A 1 202 ? -12.841 13.819 0.619 1.00 87.81 202 MET A N 1
ATOM 1627 C CA . MET A 1 202 ? -12.521 13.055 -0.596 1.00 87.81 202 MET A CA 1
ATOM 1628 C C . MET A 1 202 ? -12.105 13.919 -1.803 1.00 87.81 202 MET A C 1
ATOM 1630 O O . MET A 1 202 ? -12.195 13.497 -2.956 1.00 87.81 202 MET A O 1
ATOM 1634 N N . ARG A 1 203 ? -11.625 15.150 -1.570 1.00 88.06 203 ARG A N 1
ATOM 1635 C CA . ARG A 1 203 ? -11.166 16.054 -2.641 1.00 88.06 203 ARG A CA 1
ATOM 1636 C C . ARG A 1 203 ? -9.840 15.618 -3.257 1.00 88.06 203 ARG A C 1
ATOM 1638 O O . ARG A 1 203 ? -9.541 16.025 -4.374 1.00 88.06 203 ARG A O 1
ATOM 1645 N N . TRP A 1 204 ? -9.096 14.778 -2.545 1.00 87.25 204 TRP A N 1
ATOM 1646 C CA . TRP A 1 204 ? -7.827 14.190 -2.963 1.00 87.25 204 TRP A CA 1
ATOM 1647 C C . TRP A 1 204 ? -7.967 13.149 -4.083 1.00 87.25 204 TRP A C 1
ATOM 1649 O O . TRP A 1 204 ? -6.965 12.802 -4.703 1.00 87.25 204 TRP A O 1
ATOM 1659 N N . ILE A 1 205 ? -9.187 12.675 -4.363 1.00 89.62 205 ILE A N 1
ATOM 1660 C CA . ILE A 1 205 ? -9.462 11.726 -5.441 1.00 89.62 205 ILE A CA 1
ATOM 1661 C C . ILE A 1 205 ? -10.453 12.301 -6.474 1.00 89.62 205 ILE A C 1
ATOM 1663 O O . ILE A 1 205 ? -11.350 13.089 -6.113 1.00 89.62 205 ILE A O 1
ATOM 1667 N N . PRO A 1 206 ? -10.305 11.939 -7.766 1.00 88.00 206 PRO A N 1
ATOM 1668 C CA . PRO A 1 206 ? -11.281 12.250 -8.807 1.00 88.00 206 PRO A CA 1
ATOM 1669 C C . PRO A 1 206 ? -12.713 11.838 -8.444 1.00 88.00 206 PRO A C 1
ATOM 1671 O O . PRO A 1 206 ? -12.930 10.899 -7.682 1.00 88.00 206 PRO A O 1
ATOM 1674 N N . ARG A 1 207 ? -13.700 12.578 -8.970 1.00 88.12 207 ARG A N 1
ATOM 1675 C CA . ARG A 1 207 ? -15.119 12.452 -8.579 1.00 88.12 207 ARG A CA 1
ATOM 1676 C C . ARG A 1 207 ? -15.695 11.061 -8.839 1.00 88.12 207 ARG A C 1
ATOM 1678 O O . ARG A 1 207 ? -16.541 10.620 -8.078 1.00 88.12 207 ARG A O 1
ATOM 1685 N N . ASP A 1 208 ? -15.215 10.412 -9.886 1.00 88.38 208 ASP A N 1
ATOM 1686 C CA . ASP A 1 208 ? -15.574 9.069 -10.333 1.00 88.38 208 ASP A CA 1
ATOM 1687 C C . ASP A 1 208 ? -15.153 7.957 -9.365 1.00 88.38 208 ASP A C 1
ATOM 1689 O O . ASP A 1 208 ? -15.753 6.893 -9.392 1.00 88.38 208 ASP A O 1
ATOM 1693 N N . LEU A 1 209 ? -14.173 8.200 -8.489 1.00 88.56 209 LEU A N 1
ATOM 1694 C CA . LEU A 1 209 ? -13.704 7.218 -7.499 1.00 88.56 209 LEU A CA 1
ATOM 1695 C C . LEU A 1 209 ? -14.128 7.558 -6.062 1.00 88.56 209 LEU A C 1
ATOM 1697 O O . LEU A 1 209 ? -13.660 6.942 -5.102 1.00 88.56 209 LEU A O 1
ATOM 1701 N N . ARG A 1 210 ? -14.968 8.583 -5.884 1.00 91.19 210 ARG A N 1
ATOM 1702 C CA . ARG A 1 210 ? -15.498 8.947 -4.565 1.00 91.19 210 ARG A CA 1
ATOM 1703 C C . ARG A 1 210 ? -16.610 7.985 -4.190 1.00 91.19 210 ARG A C 1
ATOM 1705 O O . ARG A 1 210 ? -17.459 7.677 -5.017 1.00 91.19 210 ARG A O 1
ATOM 1712 N N . PHE A 1 211 ? -16.640 7.594 -2.925 1.00 90.19 211 PHE A N 1
ATOM 1713 C CA . PHE A 1 211 ? -17.625 6.654 -2.404 1.00 90.19 211 PHE A CA 1
ATOM 1714 C C . PHE A 1 211 ? -18.294 7.197 -1.146 1.00 90.19 211 PHE A C 1
ATOM 1716 O O . PHE A 1 211 ? -17.767 8.070 -0.453 1.00 90.19 211 PHE A O 1
ATOM 1723 N N . SER A 1 212 ? -19.475 6.669 -0.837 1.00 86.50 212 SER A N 1
ATOM 1724 C CA . SER A 1 212 ? -20.176 7.004 0.402 1.00 86.50 212 SER A CA 1
ATOM 1725 C C . SER A 1 212 ? -19.793 6.047 1.527 1.00 86.50 212 SER A C 1
ATOM 1727 O O . SER A 1 212 ? -19.619 4.848 1.327 1.00 86.50 212 SER A O 1
ATOM 1729 N N . THR A 1 213 ? -19.746 6.545 2.762 1.00 81.69 213 THR A N 1
ATOM 1730 C CA . THR A 1 213 ? -19.484 5.715 3.952 1.00 81.69 213 THR A CA 1
ATOM 1731 C C . THR A 1 213 ? -20.578 4.672 4.223 1.00 81.69 213 THR A C 1
ATOM 1733 O O . THR A 1 213 ? -20.364 3.739 4.999 1.00 81.69 213 THR A O 1
ATOM 1736 N N . LYS A 1 214 ? -21.748 4.826 3.586 1.00 83.19 214 LYS A N 1
ATOM 1737 C CA . LYS A 1 214 ? -22.909 3.926 3.683 1.00 83.19 214 LYS A CA 1
ATOM 1738 C C . LYS A 1 214 ? -23.068 2.991 2.484 1.00 83.19 214 LYS A C 1
ATOM 1740 O O . LYS A 1 214 ? -24.033 2.236 2.436 1.00 83.19 214 LYS A O 1
ATOM 1745 N N . GLU A 1 215 ? -22.180 3.083 1.506 1.00 85.75 215 GLU A N 1
ATOM 1746 C CA . GLU A 1 215 ? -22.257 2.279 0.293 1.00 85.75 215 GLU A CA 1
ATOM 1747 C C . GLU A 1 215 ? -21.926 0.808 0.573 1.00 85.75 215 GLU A C 1
ATOM 1749 O O . GLU A 1 215 ? -21.179 0.496 1.507 1.00 85.75 215 GLU A O 1
ATOM 1754 N N . SER A 1 216 ? -22.486 -0.103 -0.225 1.00 87.56 216 SER A N 1
ATOM 1755 C CA . SER A 1 216 ? -22.145 -1.523 -0.149 1.00 87.56 216 SER A CA 1
ATOM 1756 C C . SER A 1 216 ? -20.683 -1.765 -0.553 1.00 87.56 216 SER A C 1
ATOM 1758 O O . SER A 1 216 ? -20.110 -0.962 -1.298 1.00 87.56 216 SER A O 1
ATOM 1760 N N . PRO A 1 217 ? -20.067 -2.867 -0.088 1.00 88.81 217 PRO A N 1
ATOM 1761 C CA . PRO A 1 217 ? -18.747 -3.282 -0.547 1.00 88.81 217 PRO A CA 1
ATOM 1762 C C . PRO A 1 217 ? -18.676 -3.359 -2.080 1.00 88.81 217 PRO A C 1
ATOM 1764 O O . PRO A 1 217 ? -19.615 -3.868 -2.698 1.00 88.81 217 PRO A O 1
ATOM 1767 N N . PRO A 1 218 ? -17.602 -2.846 -2.698 1.00 90.44 218 PRO A N 1
ATOM 1768 C CA . PRO A 1 218 ? -17.429 -2.906 -4.141 1.00 90.44 218 PRO A CA 1
ATOM 1769 C C . PRO A 1 218 ? -17.125 -4.335 -4.603 1.00 90.44 218 PRO A C 1
ATOM 1771 O O . PRO A 1 218 ? -16.569 -5.146 -3.861 1.00 90.44 218 PRO A O 1
ATOM 1774 N N . ILE A 1 219 ? -17.479 -4.613 -5.858 1.00 88.50 219 ILE A N 1
ATOM 1775 C CA . ILE A 1 219 ? -17.175 -5.884 -6.533 1.00 88.50 219 ILE A CA 1
ATOM 1776 C C . ILE A 1 219 ? -15.780 -5.829 -7.167 1.00 88.50 219 ILE A C 1
ATOM 1778 O O . ILE A 1 219 ? -15.063 -6.828 -7.223 1.00 88.50 219 ILE A O 1
ATOM 1782 N N . ASP A 1 220 ? -15.381 -4.647 -7.646 1.00 87.56 220 ASP A N 1
ATOM 1783 C CA . ASP A 1 220 ? -14.075 -4.442 -8.255 1.00 87.56 220 ASP A CA 1
ATOM 1784 C C . ASP A 1 220 ? -12.958 -4.452 -7.201 1.00 87.56 220 ASP A C 1
ATOM 1786 O O . ASP A 1 220 ? -13.023 -3.775 -6.171 1.00 87.56 220 ASP A O 1
ATOM 1790 N N . PHE A 1 221 ? -11.899 -5.214 -7.479 1.00 85.56 221 PHE A N 1
ATOM 1791 C CA . PHE A 1 221 ? -10.774 -5.374 -6.562 1.00 85.56 221 PHE A CA 1
ATOM 1792 C C . PHE A 1 221 ? -9.992 -4.069 -6.340 1.00 85.56 221 PHE A C 1
ATOM 1794 O O . PHE A 1 221 ? -9.552 -3.801 -5.221 1.00 85.56 221 PHE A O 1
ATOM 1801 N N . MET A 1 222 ? -9.792 -3.253 -7.379 1.00 86.81 222 MET A N 1
ATOM 1802 C CA . MET A 1 222 ? -9.029 -2.005 -7.267 1.00 86.81 222 MET A CA 1
ATOM 1803 C C . MET A 1 222 ? -9.786 -0.980 -6.428 1.00 86.81 222 MET A C 1
ATOM 1805 O O . MET A 1 222 ? -9.178 -0.283 -5.607 1.00 86.81 222 MET A O 1
ATOM 1809 N N . GLU A 1 223 ? -11.108 -0.949 -6.570 1.00 89.94 223 GLU A N 1
ATOM 1810 C CA . GLU A 1 223 ? -11.978 -0.136 -5.732 1.00 89.94 223 GLU A CA 1
ATOM 1811 C C . GLU A 1 223 ? -12.013 -0.641 -4.281 1.00 89.94 223 GLU A C 1
ATOM 1813 O O . GLU A 1 223 ? -11.826 0.149 -3.352 1.00 89.94 223 GLU A O 1
ATOM 1818 N N . ALA A 1 224 ? -12.159 -1.953 -4.065 1.00 90.31 224 ALA A N 1
ATOM 1819 C CA . ALA A 1 224 ? -12.088 -2.569 -2.736 1.00 90.31 224 ALA A CA 1
ATOM 1820 C C . ALA A 1 224 ? -10.783 -2.224 -2.020 1.00 90.31 224 ALA A C 1
ATOM 1822 O O . ALA A 1 224 ? -10.785 -1.772 -0.872 1.00 90.31 224 ALA A O 1
ATOM 1823 N N . ARG A 1 225 ? -9.660 -2.345 -2.734 1.00 88.56 225 ARG A N 1
ATOM 1824 C CA . ARG A 1 225 ? -8.330 -1.996 -2.235 1.00 88.56 225 ARG A CA 1
ATOM 1825 C C . ARG A 1 225 ? -8.242 -0.524 -1.849 1.00 88.56 225 ARG A C 1
ATOM 1827 O O . ARG A 1 225 ? -7.634 -0.191 -0.835 1.00 88.56 225 ARG A O 1
ATOM 1834 N N . LEU A 1 226 ? -8.801 0.374 -2.657 1.00 91.44 226 LEU A N 1
ATOM 1835 C CA . LEU A 1 226 ? -8.783 1.815 -2.393 1.00 91.44 226 LEU A CA 1
ATOM 1836 C C . LEU A 1 226 ? -9.613 2.161 -1.156 1.00 91.44 226 LEU A C 1
ATOM 1838 O O . LEU A 1 226 ? -9.124 2.863 -0.268 1.00 91.44 226 LEU A O 1
ATOM 1842 N N . ARG A 1 227 ? -10.834 1.622 -1.069 1.00 92.62 227 ARG A N 1
ATOM 1843 C CA . ARG A 1 227 ? -11.721 1.811 0.083 1.00 92.62 227 ARG A CA 1
ATOM 1844 C C . ARG A 1 227 ? -11.098 1.237 1.356 1.00 92.62 227 ARG A C 1
ATOM 1846 O O . ARG A 1 227 ? -11.057 1.931 2.367 1.00 92.62 227 ARG A O 1
ATOM 1853 N N . SER A 1 228 ? -10.546 0.024 1.301 1.00 91.31 228 SER A N 1
ATOM 1854 C CA . SER A 1 228 ? -9.844 -0.597 2.432 1.00 91.31 228 SER A CA 1
ATOM 1855 C C . SER A 1 228 ? -8.679 0.269 2.913 1.00 91.31 228 SER A C 1
ATOM 1857 O O . SER A 1 228 ? -8.617 0.613 4.092 1.00 91.31 228 SER A O 1
ATOM 1859 N N . LYS A 1 229 ? -7.814 0.736 2.000 1.00 90.62 229 LYS A N 1
ATOM 1860 C CA . LYS A 1 229 ? -6.683 1.600 2.364 1.00 90.62 229 LYS A CA 1
ATOM 1861 C C . LYS A 1 229 ? -7.144 2.916 2.994 1.00 90.62 229 LYS A C 1
ATOM 1863 O O . LYS A 1 229 ? -6.532 3.369 3.957 1.00 90.62 229 LYS A O 1
ATOM 1868 N N . TYR A 1 230 ? -8.224 3.518 2.492 1.00 93.69 230 TYR A N 1
ATOM 1869 C CA . TYR A 1 230 ? -8.814 4.720 3.087 1.00 93.69 230 TYR A CA 1
ATOM 1870 C C . TYR A 1 230 ? -9.250 4.470 4.535 1.00 93.69 230 TYR A C 1
ATOM 1872 O O . TYR A 1 230 ? -8.912 5.249 5.431 1.00 93.69 230 TYR A O 1
ATOM 1880 N N . TRP A 1 231 ? -9.955 3.363 4.774 1.00 93.44 231 TRP A N 1
ATOM 1881 C CA . TRP A 1 231 ? -10.388 2.982 6.114 1.00 93.44 231 TRP A CA 1
ATOM 1882 C C . TRP A 1 231 ? -9.218 2.634 7.029 1.00 93.44 231 TRP A C 1
ATOM 1884 O O . TRP A 1 231 ? -9.262 2.987 8.203 1.00 93.44 231 TRP A O 1
ATOM 1894 N N . ASP A 1 232 ? -8.148 2.033 6.507 1.00 90.50 232 ASP A N 1
ATOM 1895 C CA . ASP A 1 232 ? -6.919 1.780 7.260 1.00 90.50 232 ASP A CA 1
ATOM 1896 C C . ASP A 1 232 ? -6.248 3.078 7.723 1.00 90.50 232 ASP A C 1
ATOM 1898 O O . ASP A 1 232 ? -5.814 3.156 8.874 1.00 90.50 232 ASP A O 1
ATOM 1902 N N . VAL A 1 233 ? -6.190 4.110 6.871 1.00 91.31 233 VAL A N 1
ATOM 1903 C CA . VAL A 1 233 ? -5.640 5.425 7.252 1.00 91.31 233 VAL A CA 1
ATOM 1904 C C . VAL A 1 233 ? -6.491 6.065 8.343 1.00 91.31 233 VAL A C 1
ATOM 1906 O O . VAL A 1 233 ? -5.959 6.521 9.354 1.00 91.31 233 VAL A O 1
ATOM 1909 N N . GLN A 1 234 ? -7.816 6.049 8.182 1.00 92.06 234 GLN A N 1
ATOM 1910 C CA . GLN A 1 234 ? -8.734 6.546 9.208 1.00 92.06 234 GLN A CA 1
ATOM 1911 C C . GLN A 1 234 ? -8.553 5.761 10.511 1.00 92.06 234 GLN A C 1
ATOM 1913 O O . GLN A 1 234 ? -8.350 6.357 11.563 1.00 92.06 234 GLN A O 1
ATOM 1918 N N . ALA A 1 235 ? -8.540 4.429 10.457 1.00 91.25 235 ALA A N 1
ATOM 1919 C CA . ALA A 1 235 ? -8.338 3.576 11.620 1.00 91.25 235 ALA A CA 1
ATOM 1920 C C . ALA A 1 235 ? -6.995 3.848 12.310 1.00 91.25 235 ALA A C 1
ATOM 1922 O O . ALA A 1 235 ? -6.953 3.869 13.538 1.00 91.25 235 ALA A O 1
ATOM 1923 N N . ALA A 1 236 ? -5.916 4.101 11.562 1.00 89.25 236 ALA A N 1
ATOM 1924 C CA . ALA A 1 236 ? -4.600 4.408 12.121 1.00 89.25 236 ALA A CA 1
ATOM 1925 C C . ALA A 1 236 ? -4.627 5.627 13.059 1.00 89.25 236 ALA A C 1
ATOM 1927 O O . ALA A 1 236 ? -4.012 5.574 14.123 1.00 89.25 236 ALA A O 1
ATOM 1928 N N . ILE A 1 237 ? -5.420 6.657 12.736 1.00 88.94 237 ILE A N 1
ATOM 1929 C CA . ILE A 1 237 ? -5.621 7.838 13.596 1.00 88.94 237 ILE A CA 1
ATOM 1930 C C . ILE A 1 237 ? -6.247 7.438 14.946 1.00 88.94 237 ILE A C 1
ATOM 1932 O O . ILE A 1 237 ? -5.902 7.994 15.988 1.00 88.94 237 ILE A O 1
ATOM 1936 N N . PHE A 1 238 ? -7.152 6.452 14.950 1.00 89.38 238 PHE A N 1
ATOM 1937 C CA . PHE A 1 238 ? -7.935 6.073 16.133 1.00 89.38 238 PHE A CA 1
ATOM 1938 C C . PHE A 1 238 ? -7.397 4.854 16.905 1.00 89.38 238 PHE A C 1
ATOM 1940 O O . PHE A 1 238 ? -7.779 4.645 18.059 1.00 89.38 238 PHE A O 1
ATOM 1947 N N . LYS A 1 239 ? -6.486 4.061 16.324 1.00 88.81 239 LYS A N 1
ATOM 1948 C CA . LYS A 1 239 ? -5.867 2.883 16.966 1.00 88.81 239 LYS A CA 1
ATOM 1949 C C . LYS A 1 239 ? -5.268 3.173 18.356 1.00 88.81 239 LYS A C 1
ATOM 1951 O O . LYS A 1 239 ? -5.476 2.347 19.251 1.00 88.81 239 LYS A O 1
ATOM 1956 N N . PRO A 1 240 ? -4.605 4.321 18.610 1.00 87.94 240 PRO A N 1
ATOM 1957 C CA . PRO A 1 240 ? -4.117 4.661 19.950 1.00 87.94 240 PRO A CA 1
ATOM 1958 C C . PRO A 1 240 ? -5.219 4.730 21.018 1.00 87.94 240 PRO A C 1
ATOM 1960 O O . PRO A 1 240 ? -5.007 4.289 22.147 1.00 87.94 240 PRO A O 1
ATOM 1963 N N . PHE A 1 241 ? -6.415 5.213 20.663 1.00 86.75 241 PHE A N 1
ATOM 1964 C CA . PHE A 1 241 ? -7.553 5.308 21.585 1.00 86.75 241 PHE A CA 1
ATOM 1965 C C . PHE A 1 241 ? -8.112 3.929 21.936 1.00 86.75 241 PHE A C 1
ATOM 1967 O O . PHE A 1 241 ? -8.415 3.669 23.099 1.00 86.75 241 PHE A O 1
ATOM 1974 N N . ILE A 1 242 ? -8.173 3.020 20.956 1.00 88.50 242 ILE A N 1
ATOM 1975 C CA . ILE A 1 242 ? -8.569 1.623 21.182 1.00 88.50 242 ILE A CA 1
ATOM 1976 C C . ILE A 1 242 ? -7.580 0.952 22.138 1.00 88.50 242 ILE A C 1
ATOM 1978 O O . ILE A 1 242 ? -7.992 0.347 23.127 1.00 88.50 242 ILE A O 1
ATOM 1982 N N . LYS A 1 243 ? -6.272 1.112 21.889 1.00 88.56 243 LYS A N 1
ATOM 1983 C CA . LYS A 1 243 ? -5.218 0.570 22.757 1.00 88.56 243 LYS A CA 1
ATOM 1984 C C . LYS A 1 243 ? -5.350 1.095 24.188 1.00 88.56 243 LYS A C 1
ATOM 1986 O O . LYS A 1 243 ? -5.310 0.307 25.123 1.00 88.56 243 LYS A O 1
ATOM 1991 N N . ASN A 1 244 ? -5.548 2.401 24.358 1.00 85.06 244 ASN A N 1
ATOM 1992 C CA . ASN A 1 244 ? -5.710 3.023 25.672 1.00 85.06 244 ASN A CA 1
ATOM 1993 C C . ASN A 1 244 ? -6.969 2.509 26.401 1.00 85.06 244 ASN A C 1
ATOM 1995 O O . ASN A 1 244 ? -6.901 2.119 27.566 1.00 85.06 244 ASN A O 1
ATOM 1999 N N . ALA A 1 245 ? -8.104 2.418 25.700 1.00 85.50 245 ALA A N 1
ATOM 2000 C CA . ALA A 1 245 ? -9.341 1.884 26.266 1.00 85.50 245 ALA A CA 1
ATOM 2001 C C . ALA A 1 245 ? -9.179 0.437 26.768 1.00 85.50 245 ALA A C 1
ATOM 2003 O O . ALA A 1 245 ? -9.632 0.132 27.872 1.00 85.50 245 ALA A O 1
ATOM 2004 N N . LEU A 1 246 ? -8.484 -0.414 26.003 1.00 85.81 246 LEU A N 1
ATOM 2005 C CA . LEU A 1 246 ? -8.171 -1.794 26.387 1.00 85.81 246 LEU A CA 1
ATOM 2006 C C . LEU A 1 246 ? -7.165 -1.869 27.547 1.00 85.81 246 LEU A C 1
ATOM 2008 O O . LEU A 1 246 ? -7.345 -2.660 28.467 1.00 85.81 246 LEU A O 1
ATOM 2012 N N . SER A 1 247 ? -6.123 -1.033 27.565 1.00 85.75 247 SER A N 1
ATOM 2013 C CA . SER A 1 247 ? -5.180 -0.994 28.693 1.00 85.75 247 SER A CA 1
ATOM 2014 C C . SER A 1 247 ? -5.876 -0.610 30.004 1.00 85.75 247 SER A C 1
ATOM 2016 O O . SER A 1 247 ? -5.700 -1.281 31.019 1.00 85.75 247 SER A O 1
ATOM 2018 N N . ASN A 1 248 ? -6.744 0.407 29.978 1.00 81.56 248 ASN A N 1
ATOM 2019 C CA . ASN A 1 248 ? -7.487 0.856 31.161 1.00 81.56 248 ASN A CA 1
ATOM 2020 C C . ASN A 1 248 ? -8.496 -0.180 31.681 1.00 81.56 248 ASN A C 1
ATOM 2022 O O . ASN A 1 248 ? -8.841 -0.175 32.868 1.00 81.56 248 ASN A O 1
ATOM 2026 N N . SER A 1 249 ? -9.049 -1.024 30.806 1.00 80.19 249 SER A N 1
ATOM 2027 C CA . SER A 1 249 ? -9.943 -2.105 31.228 1.00 80.19 249 SER A CA 1
ATOM 2028 C C . SER A 1 249 ? -9.159 -3.280 31.823 1.00 80.19 249 SER A C 1
ATOM 2030 O O . SER A 1 249 ? -9.584 -3.848 32.833 1.00 80.19 249 SER A O 1
ATOM 2032 N N . LEU A 1 250 ? -7.977 -3.587 31.277 1.00 79.56 250 LEU A N 1
ATOM 2033 C CA . LEU A 1 250 ? -7.054 -4.586 31.821 1.00 79.56 250 LEU A CA 1
ATOM 2034 C C . LEU A 1 250 ? -6.529 -4.194 33.211 1.00 79.56 250 LEU A C 1
ATOM 2036 O O . LEU A 1 250 ? -6.583 -5.015 34.126 1.00 79.56 250 LEU A O 1
ATOM 2040 N N . GLU A 1 251 ? -6.100 -2.945 33.408 1.00 78.88 251 GLU A N 1
ATOM 2041 C CA . GLU A 1 251 ? -5.649 -2.445 34.719 1.00 78.88 251 GLU A CA 1
ATOM 2042 C C . GLU A 1 251 ? -6.755 -2.533 35.784 1.00 78.88 251 GLU A C 1
ATOM 2044 O O . GLU A 1 251 ? -6.504 -2.912 36.933 1.00 78.88 251 GLU A O 1
ATOM 2049 N N . ARG A 1 252 ? -8.013 -2.263 35.406 1.00 71.62 252 ARG A N 1
ATOM 2050 C CA . ARG A 1 252 ? -9.170 -2.431 36.302 1.00 71.62 252 ARG A CA 1
ATOM 2051 C C . ARG A 1 252 ? -9.431 -3.888 36.677 1.00 71.62 252 ARG A C 1
ATOM 2053 O O . ARG A 1 252 ? -9.743 -4.167 37.830 1.00 71.62 252 ARG A O 1
ATOM 2060 N N . ARG A 1 253 ? -9.277 -4.822 35.734 1.00 68.12 253 ARG A N 1
ATOM 2061 C CA . ARG A 1 253 ? -9.406 -6.263 36.013 1.00 68.12 253 ARG A CA 1
ATOM 2062 C C . ARG A 1 253 ? -8.316 -6.758 36.970 1.00 68.12 253 ARG A C 1
ATOM 2064 O O . ARG A 1 253 ? -8.611 -7.552 37.855 1.00 68.12 253 ARG A O 1
ATOM 2071 N N . GLN A 1 254 ? -7.082 -6.272 36.828 1.00 68.25 254 GLN A N 1
ATOM 2072 C CA . GLN A 1 254 ? -5.956 -6.686 37.677 1.00 68.25 254 GLN A CA 1
ATOM 2073 C C . GLN A 1 254 ? -6.025 -6.094 39.093 1.00 68.25 254 GLN A C 1
ATOM 2075 O O . GLN A 1 254 ? -5.742 -6.787 40.067 1.00 68.25 254 GLN A O 1
ATOM 2080 N N . THR A 1 255 ? -6.455 -4.837 39.233 1.00 60.41 255 THR A N 1
ATOM 2081 C CA . THR A 1 255 ? -6.617 -4.181 40.546 1.00 60.41 255 THR A CA 1
ATOM 2082 C C . THR A 1 255 ? -7.817 -4.697 41.345 1.00 60.41 255 THR A C 1
ATOM 2084 O O . THR A 1 255 ? -7.843 -4.542 42.563 1.00 60.41 255 THR A O 1
ATOM 2087 N N . GLY A 1 256 ? -8.780 -5.356 40.692 1.00 56.78 256 GLY A N 1
ATOM 2088 C CA . GLY A 1 256 ? -9.931 -5.991 41.339 1.00 56.78 256 GLY A CA 1
ATOM 2089 C C . GLY A 1 256 ? -9.672 -7.374 41.953 1.00 56.78 256 GLY A C 1
ATOM 2090 O O . GLY A 1 256 ? -10.609 -7.944 42.501 1.00 56.78 256 GLY A O 1
ATOM 2091 N N . SER A 1 257 ? -8.453 -7.931 41.866 1.00 44.78 257 SER A N 1
ATOM 2092 C CA . SER A 1 257 ? -8.200 -9.346 42.203 1.00 44.78 257 SER A CA 1
ATOM 2093 C C . SER A 1 257 ? -7.035 -9.619 43.177 1.00 44.78 257 SER A C 1
ATOM 2095 O O . SER A 1 257 ? -6.566 -10.754 43.235 1.00 44.78 257 SER A O 1
ATOM 2097 N N . GLY A 1 258 ? -6.570 -8.645 43.974 1.00 41.12 258 GLY A N 1
ATOM 2098 C CA . GLY A 1 258 ? -5.502 -8.876 44.968 1.00 41.12 258 GLY A CA 1
ATOM 2099 C C . GLY A 1 258 ? -5.608 -8.015 46.239 1.00 41.12 258 GLY A C 1
ATOM 2100 O O . GLY A 1 258 ? -6.159 -6.914 46.168 1.00 41.12 258 GLY A O 1
ATOM 2101 N N . PRO A 1 259 ? -5.095 -8.477 47.404 1.00 42.41 259 PRO A N 1
ATOM 2102 C CA . PRO A 1 259 ? -5.154 -7.722 48.652 1.00 42.41 259 PRO A CA 1
ATOM 2103 C C . PRO A 1 259 ? -4.275 -6.476 48.547 1.00 42.41 259 PRO A C 1
ATOM 2105 O O . PRO A 1 259 ? -3.124 -6.537 48.115 1.00 42.41 259 PRO A O 1
ATOM 2108 N N . VAL A 1 260 ? -4.828 -5.340 48.959 1.00 43.56 260 VAL A N 1
ATOM 2109 C CA . VAL A 1 260 ? -4.145 -4.047 48.982 1.00 43.56 260 VAL A CA 1
ATOM 2110 C C . VAL A 1 260 ? -2.978 -4.109 49.968 1.00 43.56 260 VAL A C 1
ATOM 2112 O O . VAL A 1 260 ? -3.184 -4.053 51.177 1.00 43.56 260 VAL A O 1
ATOM 2115 N N . LEU A 1 261 ? -1.751 -4.174 49.451 1.00 40.09 261 LEU A N 1
ATOM 2116 C CA . LEU A 1 261 ? -0.556 -3.787 50.194 1.00 40.09 261 LEU A CA 1
ATOM 2117 C C . LEU A 1 261 ? -0.066 -2.435 49.681 1.00 40.09 261 LEU A C 1
ATOM 2119 O O . LEU A 1 261 ? 0.040 -2.163 48.486 1.00 40.09 261 LEU A O 1
ATOM 2123 N N . THR A 1 262 ? 0.125 -1.557 50.650 1.00 47.91 262 THR A N 1
ATOM 2124 C CA . THR A 1 262 ? 0.318 -0.118 50.559 1.00 47.91 262 THR A CA 1
ATOM 2125 C C . THR A 1 262 ? 1.604 0.268 49.830 1.00 47.91 262 THR A C 1
ATOM 2127 O O . THR A 1 262 ? 2.689 -0.182 50.188 1.00 47.91 262 THR A O 1
ATOM 2130 N N . SER A 1 263 ? 1.502 1.195 48.876 1.00 38.78 263 SER A N 1
ATOM 2131 C CA . SER A 1 263 ? 2.613 2.070 48.496 1.00 38.78 263 SER A CA 1
ATOM 2132 C C . SER A 1 263 ? 2.064 3.455 48.156 1.00 38.78 263 SER A C 1
ATOM 2134 O O . SER A 1 263 ? 1.281 3.629 47.216 1.00 38.78 263 SER A O 1
ATOM 2136 N N . ASP A 1 264 ? 2.484 4.443 48.944 1.00 39.09 264 ASP A N 1
ATOM 2137 C CA . ASP A 1 264 ? 2.017 5.837 49.005 1.00 39.09 264 ASP A CA 1
ATOM 2138 C C . ASP A 1 264 ? 2.226 6.685 47.735 1.00 39.09 264 ASP A C 1
ATOM 2140 O O . ASP A 1 264 ? 2.028 7.900 47.736 1.00 39.09 264 ASP A O 1
ATOM 2144 N N . LYS A 1 265 ? 2.552 6.068 46.595 1.00 42.09 265 LYS A N 1
ATOM 2145 C CA . LYS A 1 265 ? 2.542 6.733 45.280 1.00 42.09 265 LYS A CA 1
ATOM 2146 C C . LYS A 1 265 ? 1.208 6.579 44.536 1.00 42.09 265 LYS A C 1
ATOM 2148 O O . LYS A 1 265 ? 0.965 7.296 43.567 1.00 42.09 265 LYS A O 1
ATOM 2153 N N . ALA A 1 266 ? 0.310 5.705 45.006 1.00 40.25 266 ALA A N 1
ATOM 2154 C CA . ALA A 1 266 ? -1.012 5.479 44.409 1.00 40.25 266 ALA A CA 1
ATOM 2155 C C . ALA A 1 266 ? -2.039 6.589 44.724 1.00 40.25 266 ALA A C 1
ATOM 2157 O O . ALA A 1 266 ? -3.016 6.773 43.994 1.00 40.25 266 ALA A O 1
ATOM 2158 N N . SER A 1 267 ? -1.815 7.373 45.780 1.00 38.34 267 SER A N 1
ATOM 2159 C CA . SER A 1 267 ? -2.804 8.323 46.309 1.00 38.34 267 SER A CA 1
ATOM 2160 C C . SER A 1 267 ? -2.950 9.604 45.476 1.00 38.34 267 SER A C 1
ATOM 2162 O O . SER A 1 267 ? -3.999 10.236 45.528 1.00 38.34 267 SER A O 1
ATOM 2164 N N . LYS A 1 268 ? -1.966 9.957 44.630 1.00 35.69 268 LYS A N 1
ATOM 2165 C CA . LYS A 1 268 ? -2.080 11.091 43.684 1.00 35.69 268 LYS A CA 1
ATOM 2166 C C . LYS A 1 268 ? -2.664 10.724 42.313 1.00 35.69 268 LYS A C 1
ATOM 2168 O O . LYS A 1 268 ? -3.045 11.619 41.570 1.00 35.69 268 LYS A O 1
ATOM 2173 N N . ARG A 1 269 ? -2.795 9.432 41.982 1.00 37.97 269 ARG A N 1
ATOM 2174 C CA . ARG A 1 269 ? -3.505 8.964 40.769 1.00 37.97 269 ARG A CA 1
ATOM 2175 C C . ARG A 1 269 ? -4.965 8.581 41.030 1.00 37.97 269 ARG A C 1
ATOM 2177 O O . ARG A 1 269 ? -5.768 8.569 40.104 1.00 37.97 269 ARG A O 1
ATOM 2184 N N . ARG A 1 270 ? -5.334 8.346 42.294 1.00 36.94 270 ARG A N 1
ATOM 2185 C CA . ARG A 1 270 ? -6.704 8.005 42.715 1.00 36.94 270 ARG A CA 1
ATOM 2186 C C . ARG A 1 270 ? -7.734 9.137 42.553 1.00 36.94 270 ARG A C 1
ATOM 2188 O O . ARG A 1 270 ? -8.921 8.850 42.593 1.00 36.94 270 ARG A O 1
ATOM 2195 N N . ALA A 1 271 ? -7.312 10.375 42.281 1.00 35.28 271 ALA A N 1
ATOM 2196 C CA . ALA A 1 271 ? -8.209 11.502 41.986 1.00 35.28 271 ALA A CA 1
ATOM 2197 C C . ALA A 1 271 ? -8.544 11.687 40.485 1.00 35.28 271 ALA A C 1
ATOM 2199 O O . ALA A 1 271 ? -9.273 12.607 40.136 1.00 35.28 271 ALA A O 1
ATOM 2200 N N . SER A 1 272 ? -8.057 10.809 39.594 1.00 38.69 272 SER A N 1
ATOM 2201 C CA . SER A 1 272 ? -8.498 10.723 38.185 1.00 38.69 272 SER A CA 1
ATOM 2202 C C . SER A 1 272 ? -9.282 9.427 37.913 1.00 38.69 272 SER A C 1
ATOM 2204 O O . SER A 1 272 ? -9.404 8.969 36.780 1.00 38.69 272 SER A O 1
ATOM 2206 N N . GLY A 1 273 ? -9.845 8.823 38.963 1.00 40.56 273 GLY A N 1
ATOM 2207 C CA . GLY A 1 273 ? -10.838 7.763 38.843 1.00 40.56 273 GLY A CA 1
ATOM 2208 C C . GLY A 1 273 ? -12.163 8.328 38.340 1.00 40.56 273 GLY A C 1
ATOM 2209 O O . GLY A 1 273 ? -13.056 8.591 39.132 1.00 40.56 273 GLY A O 1
ATOM 2210 N N . SER A 1 274 ? -12.297 8.539 37.034 1.00 41.41 274 SER A N 1
ATOM 2211 C CA . SER A 1 274 ? -13.588 8.872 36.435 1.00 41.41 274 S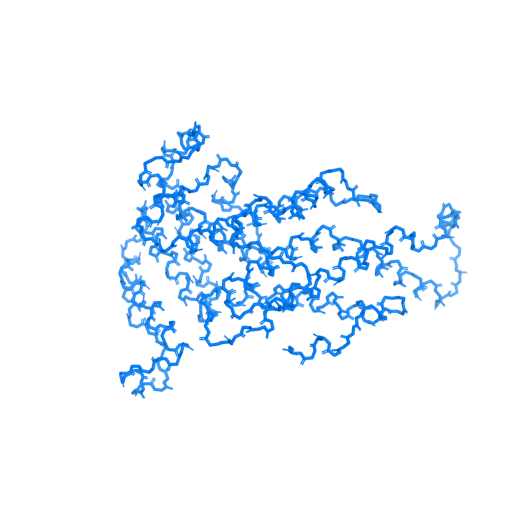ER A CA 1
ATOM 2212 C C . SER A 1 274 ? -13.589 8.517 34.958 1.00 41.41 274 SER A C 1
ATOM 2214 O O . SER A 1 274 ? -13.256 9.362 34.139 1.00 41.41 274 SER A O 1
ATOM 2216 N N . VAL A 1 275 ? -14.065 7.300 34.658 1.00 53.50 275 VAL A N 1
ATOM 2217 C CA . VAL A 1 275 ? -14.731 6.954 33.392 1.00 53.50 275 VAL A CA 1
ATOM 2218 C C . VAL A 1 275 ? -13.781 6.999 32.175 1.00 53.50 275 VAL A C 1
ATOM 2220 O O . VAL A 1 275 ? -12.875 7.814 32.075 1.00 53.50 275 VAL A O 1
ATOM 2223 N N . ILE A 1 276 ? -13.923 6.089 31.206 1.00 58.19 276 ILE A N 1
ATOM 2224 C CA . ILE A 1 276 ? -13.327 6.388 29.892 1.00 58.19 276 ILE A CA 1
ATOM 2225 C C . ILE A 1 276 ? -14.069 7.642 29.449 1.00 58.19 276 ILE A C 1
ATOM 2227 O O . ILE A 1 276 ? -15.266 7.529 29.200 1.00 58.19 276 ILE A O 1
ATOM 2231 N N . GLY A 1 277 ? -13.409 8.807 29.449 1.00 68.00 277 GLY A N 1
ATOM 2232 C CA . GLY A 1 277 ? -14.060 10.076 29.130 1.00 68.00 277 GLY A CA 1
ATOM 2233 C C . GLY A 1 277 ? -14.960 9.897 27.911 1.00 68.00 277 GLY A C 1
ATOM 2234 O O . GLY A 1 277 ? -14.572 9.208 26.966 1.00 68.00 277 GLY A O 1
ATOM 2235 N N . GLU A 1 278 ? -16.177 10.439 27.955 1.00 76.81 278 GLU A N 1
ATOM 2236 C CA . GLU A 1 278 ? -17.193 10.222 26.915 1.00 76.81 278 GLU A CA 1
ATOM 2237 C C . GLU A 1 278 ? -16.626 10.468 25.505 1.00 76.81 278 GLU A C 1
ATOM 2239 O O . GLU A 1 278 ? -16.878 9.708 24.568 1.00 76.81 278 GLU A O 1
ATOM 2244 N N . GLU A 1 279 ? -15.747 11.465 25.398 1.00 78.50 279 GLU A N 1
ATOM 2245 C CA . GLU A 1 279 ? -14.955 11.770 24.212 1.00 78.50 279 GLU A CA 1
ATOM 2246 C C . GLU A 1 279 ? -14.060 10.599 23.770 1.00 78.50 279 GLU A C 1
ATOM 2248 O O . GLU A 1 279 ? -14.142 10.164 22.623 1.00 78.50 279 GLU A O 1
ATOM 2253 N N . THR A 1 280 ? -13.251 10.020 24.660 1.00 78.88 280 THR A N 1
ATOM 2254 C CA . THR A 1 280 ? -12.412 8.857 24.334 1.00 78.88 280 THR A CA 1
ATOM 2255 C C . THR A 1 280 ? -13.242 7.641 23.952 1.00 78.88 280 THR A C 1
ATOM 2257 O O . THR A 1 280 ? -12.890 6.943 23.006 1.00 78.88 280 THR A O 1
ATOM 2260 N N . MET A 1 281 ? -14.372 7.401 24.621 1.00 83.56 281 MET A N 1
ATOM 2261 C CA . MET A 1 281 ? -15.272 6.309 24.252 1.00 83.56 281 MET A CA 1
ATOM 2262 C C . MET A 1 281 ? -15.839 6.515 22.840 1.00 83.56 281 MET A C 1
ATOM 2264 O O . MET A 1 281 ? -15.890 5.576 22.044 1.00 83.56 281 MET A O 1
ATOM 2268 N N . LYS A 1 282 ? -16.209 7.751 22.486 1.00 87.50 282 LYS A N 1
ATOM 2269 C CA . LYS A 1 282 ? -16.645 8.109 21.130 1.00 87.50 282 LYS A CA 1
ATOM 2270 C C . LYS A 1 282 ? -15.538 7.882 20.094 1.00 87.50 282 LYS A C 1
ATOM 2272 O O . LYS A 1 282 ? -15.815 7.320 19.031 1.00 87.50 282 LYS A O 1
ATOM 2277 N N . MET A 1 283 ? -14.293 8.251 20.402 1.00 87.81 283 MET A N 1
ATOM 2278 C CA . MET A 1 283 ? -13.145 8.017 19.515 1.00 87.81 283 MET A CA 1
ATOM 2279 C C . MET A 1 283 ? -12.846 6.523 19.343 1.00 87.81 283 MET A C 1
ATOM 2281 O O . MET A 1 283 ? -12.639 6.068 18.221 1.00 87.81 283 MET A O 1
ATOM 2285 N N . THR A 1 284 ? -12.922 5.737 20.418 1.00 88.31 284 THR A N 1
ATOM 2286 C CA . THR A 1 284 ? -12.759 4.277 20.375 1.00 88.31 284 THR A CA 1
ATOM 2287 C C . THR A 1 284 ? -13.830 3.613 19.511 1.00 88.31 284 THR A C 1
ATOM 2289 O O . THR A 1 284 ? -13.493 2.821 18.633 1.00 88.31 284 THR A O 1
ATOM 2292 N N . LYS A 1 285 ? -15.110 3.980 19.685 1.00 90.19 285 LYS A N 1
ATOM 2293 C CA . LYS A 1 285 ? -16.215 3.494 18.834 1.00 90.19 285 LYS A CA 1
ATOM 2294 C C . LYS A 1 285 ? -15.975 3.810 17.358 1.00 90.19 285 LYS A C 1
ATOM 2296 O O . LYS A 1 285 ? -16.157 2.951 16.501 1.00 90.19 285 LYS A O 1
ATOM 2301 N N . THR A 1 286 ? -15.527 5.031 17.077 1.00 90.69 286 THR A N 1
ATOM 2302 C CA . THR A 1 286 ? -15.215 5.493 15.718 1.00 90.69 286 THR A CA 1
ATOM 2303 C C . THR A 1 286 ? -14.057 4.697 15.105 1.00 90.69 286 THR A C 1
ATOM 2305 O O . THR A 1 286 ? -14.143 4.268 13.958 1.00 90.69 286 THR A O 1
ATOM 2308 N N . GLY A 1 287 ? -13.003 4.424 15.879 1.00 91.06 287 GLY A N 1
ATOM 2309 C CA . GLY A 1 287 ? -11.885 3.593 15.434 1.00 91.06 287 GLY A CA 1
ATOM 2310 C C . GLY A 1 287 ? -12.287 2.150 15.133 1.00 91.06 287 GLY A C 1
ATOM 2311 O O . GLY A 1 287 ? -11.912 1.625 14.087 1.00 91.06 287 GLY A O 1
ATOM 2312 N N . ILE A 1 288 ? -13.087 1.523 16.004 1.00 91.12 288 ILE A N 1
ATOM 2313 C CA . ILE A 1 288 ? -13.600 0.159 15.787 1.00 91.12 288 ILE A CA 1
ATOM 2314 C C . ILE A 1 288 ? -14.437 0.099 14.504 1.00 91.12 288 ILE A C 1
ATOM 2316 O O . ILE A 1 288 ? -14.248 -0.805 13.692 1.00 91.12 288 ILE A O 1
ATOM 2320 N N . PHE A 1 289 ? -15.296 1.098 14.278 1.00 92.44 289 PHE A N 1
ATOM 2321 C CA . PHE A 1 289 ? -16.071 1.211 13.044 1.00 92.44 289 PHE A CA 1
ATOM 2322 C C . PHE A 1 289 ? -15.177 1.245 11.793 1.00 92.44 289 PHE A C 1
ATOM 2324 O O . PHE A 1 289 ? -15.443 0.512 10.842 1.00 92.44 289 PHE A O 1
ATOM 2331 N N . TYR A 1 290 ? -14.093 2.030 11.789 1.00 93.00 290 TYR A N 1
ATOM 2332 C CA . TYR A 1 290 ? -13.176 2.073 10.642 1.00 93.00 290 TYR A CA 1
ATOM 2333 C C . TYR A 1 290 ? -12.413 0.766 10.428 1.00 93.00 290 TYR A C 1
ATOM 2335 O O . TYR A 1 290 ? -12.217 0.365 9.284 1.00 93.00 290 TYR A O 1
ATOM 2343 N N . ILE A 1 291 ? -12.028 0.069 11.501 1.00 92.69 291 ILE A N 1
ATOM 2344 C CA . ILE A 1 291 ? -11.390 -1.250 11.389 1.00 92.69 291 ILE A CA 1
ATOM 2345 C C . ILE A 1 291 ? -12.342 -2.251 10.723 1.00 92.69 291 ILE A C 1
ATOM 2347 O O . ILE A 1 291 ? -11.936 -2.950 9.796 1.00 92.69 291 ILE A O 1
ATOM 2351 N N . ILE A 1 292 ? -13.610 -2.284 11.144 1.00 91.31 292 ILE A N 1
ATOM 2352 C CA . ILE A 1 292 ? -14.632 -3.144 10.529 1.00 91.31 292 ILE A CA 1
ATOM 2353 C C . ILE A 1 292 ? -14.820 -2.772 9.054 1.00 91.31 292 ILE A C 1
ATOM 2355 O O . ILE A 1 292 ? -14.794 -3.647 8.195 1.00 91.31 292 ILE A O 1
ATOM 2359 N N . LYS A 1 293 ? -14.929 -1.477 8.734 1.00 91.62 293 LYS A N 1
ATOM 2360 C CA . LYS A 1 293 ? -15.099 -1.011 7.349 1.00 91.62 293 LYS A CA 1
ATOM 2361 C C . LYS A 1 293 ? -13.920 -1.339 6.434 1.00 91.62 293 LYS A C 1
ATOM 2363 O O . LYS A 1 293 ? -14.137 -1.606 5.255 1.00 91.62 293 LYS A O 1
ATOM 2368 N N . SER A 1 294 ? -12.695 -1.349 6.962 1.00 91.06 294 SER A N 1
ATOM 2369 C CA . SER A 1 294 ? -11.508 -1.769 6.207 1.00 91.06 294 SER A CA 1
ATOM 2370 C C . SER A 1 294 ? -11.607 -3.228 5.755 1.00 91.06 294 SER A C 1
ATOM 2372 O O . SER A 1 294 ? -11.295 -3.536 4.606 1.00 91.06 294 SER A O 1
ATOM 2374 N N . ILE A 1 295 ? -12.111 -4.097 6.634 1.00 89.06 295 ILE A N 1
ATOM 2375 C CA . ILE A 1 295 ? -12.336 -5.519 6.358 1.00 89.06 295 ILE A CA 1
ATOM 2376 C C . ILE A 1 295 ? -13.527 -5.702 5.399 1.00 89.06 295 ILE A C 1
ATOM 2378 O O . ILE A 1 295 ? -13.405 -6.381 4.379 1.00 89.06 295 ILE A O 1
ATOM 2382 N N . GLU A 1 296 ? -14.652 -5.029 5.674 1.00 89.56 296 GLU A N 1
ATOM 2383 C CA . GLU A 1 296 ? -15.874 -5.100 4.857 1.00 89.56 296 GLU A CA 1
ATOM 2384 C C . GLU A 1 296 ? -15.652 -4.657 3.408 1.00 89.56 296 GLU A C 1
ATOM 2386 O O . GLU A 1 296 ? -16.364 -5.114 2.517 1.00 89.56 296 GLU A O 1
ATOM 2391 N N . ALA A 1 297 ? -14.665 -3.794 3.146 1.00 90.25 297 ALA A N 1
ATOM 2392 C CA . ALA A 1 297 ? -14.359 -3.306 1.805 1.00 90.25 297 ALA A CA 1
ATOM 2393 C C . ALA A 1 297 ? -14.057 -4.428 0.796 1.00 90.25 297 ALA A C 1
ATOM 2395 O O . ALA A 1 297 ? -14.259 -4.218 -0.396 1.00 90.25 297 ALA A O 1
ATOM 2396 N N . PHE A 1 298 ? -13.620 -5.606 1.251 1.00 87.94 298 PHE A N 1
ATOM 2397 C CA . PHE A 1 298 ? -13.336 -6.753 0.386 1.00 87.94 298 PHE A CA 1
ATOM 2398 C C . PHE A 1 298 ? -14.470 -7.784 0.301 1.00 87.94 298 PHE A C 1
ATOM 2400 O O . PHE A 1 298 ? -14.365 -8.709 -0.497 1.00 87.94 298 PHE A O 1
ATOM 2407 N N . HIS A 1 299 ? -15.564 -7.639 1.058 1.00 88.00 299 HIS A N 1
ATOM 2408 C CA . HIS A 1 299 ? -16.646 -8.639 1.087 1.00 88.00 299 HIS A CA 1
ATOM 2409 C C . HIS A 1 299 ? -17.346 -8.842 -0.267 1.00 88.00 299 HIS A C 1
ATOM 2411 O O . HIS A 1 299 ? -17.943 -9.890 -0.488 1.00 88.00 299 HIS A O 1
ATOM 2417 N N . GLY A 1 300 ? -17.311 -7.842 -1.152 1.00 84.81 300 GLY A N 1
ATOM 2418 C CA . GLY A 1 300 ? -17.912 -7.926 -2.485 1.00 84.81 300 GLY A CA 1
ATOM 2419 C C . GLY A 1 300 ? -16.996 -8.524 -3.555 1.00 84.81 300 GLY A C 1
ATOM 2420 O O . GLY A 1 300 ? -17.458 -8.755 -4.670 1.00 84.81 300 GLY A O 1
ATOM 2421 N N . VAL A 1 301 ? -15.714 -8.757 -3.250 1.00 84.56 301 VAL A N 1
ATOM 2422 C CA . VAL A 1 301 ? -14.720 -9.152 -4.253 1.00 84.56 301 VAL A CA 1
ATOM 2423 C C . VAL A 1 301 ? -14.624 -10.667 -4.374 1.00 84.56 301 VAL A C 1
ATOM 2425 O O . VAL A 1 301 ? -14.316 -11.368 -3.411 1.00 84.56 301 VAL A O 1
ATOM 2428 N N . ASP A 1 302 ? -14.760 -11.169 -5.599 1.00 73.44 302 ASP A N 1
ATOM 2429 C CA . ASP A 1 302 ? -14.477 -12.567 -5.908 1.00 73.44 302 ASP A CA 1
ATOM 2430 C C . ASP A 1 302 ? -12.967 -12.846 -5.818 1.00 73.44 302 ASP A C 1
ATOM 2432 O O . ASP A 1 302 ? -12.161 -12.277 -6.561 1.00 73.44 302 ASP A O 1
ATOM 2436 N N . GLY A 1 303 ? -12.566 -13.795 -4.963 1.00 63.81 303 GLY A N 1
ATOM 2437 C CA . GLY A 1 303 ? -11.162 -14.164 -4.698 1.00 63.81 303 GLY A CA 1
ATOM 2438 C C . GLY A 1 303 ? -10.352 -14.701 -5.893 1.00 63.81 303 GLY A C 1
ATOM 2439 O O . GLY A 1 303 ? -9.209 -15.113 -5.726 1.00 63.81 303 GLY A O 1
ATOM 2440 N N . LYS A 1 304 ? -10.916 -14.695 -7.105 1.00 59.50 304 LYS A N 1
ATOM 2441 C CA . LYS A 1 304 ? -10.305 -15.195 -8.348 1.00 59.50 304 LYS A CA 1
ATOM 2442 C C . LYS A 1 304 ? -9.431 -14.159 -9.075 1.00 59.50 304 LYS A C 1
ATOM 2444 O O . LYS A 1 304 ? -8.839 -14.487 -10.096 1.00 59.50 304 LYS A O 1
ATOM 2449 N N . ARG A 1 305 ? -9.374 -12.901 -8.615 1.00 55.72 305 ARG A N 1
ATOM 2450 C CA . ARG A 1 305 ? -8.704 -11.790 -9.334 1.00 55.72 305 ARG A CA 1
ATOM 2451 C C . ARG A 1 305 ? -7.770 -10.947 -8.462 1.00 55.72 305 ARG A C 1
ATOM 2453 O O . ARG A 1 305 ? -7.716 -9.728 -8.614 1.00 55.72 305 ARG A O 1
ATOM 2460 N N . ILE A 1 306 ? -7.034 -11.567 -7.541 1.00 57.91 306 ILE A N 1
ATOM 2461 C CA . ILE A 1 306 ? -6.126 -10.818 -6.665 1.00 57.91 306 ILE A CA 1
ATOM 2462 C C . ILE A 1 306 ? -4.725 -10.767 -7.286 1.00 57.91 306 ILE A C 1
ATOM 2464 O O . ILE A 1 306 ? -3.987 -11.737 -7.231 1.00 57.91 306 ILE A O 1
ATOM 2468 N N . ILE A 1 307 ? -4.366 -9.623 -7.879 1.00 56.31 307 ILE A N 1
ATOM 2469 C CA . ILE A 1 307 ? -3.051 -9.381 -8.523 1.00 56.31 307 ILE A CA 1
ATOM 2470 C C . ILE A 1 307 ? -2.076 -8.652 -7.570 1.00 56.31 307 ILE A C 1
ATOM 2472 O O . ILE A 1 307 ? -0.907 -8.427 -7.885 1.00 56.31 307 ILE A O 1
ATOM 2476 N N . ASP A 1 308 ? -2.528 -8.270 -6.375 1.00 62.06 308 ASP A N 1
ATOM 2477 C CA . ASP A 1 308 ? -1.720 -7.518 -5.409 1.00 62.06 308 ASP A CA 1
ATOM 2478 C C . ASP A 1 308 ? -0.984 -8.423 -4.410 1.00 62.06 308 ASP A C 1
ATOM 2480 O O . ASP A 1 308 ? -1.184 -9.636 -4.400 1.00 62.06 308 ASP A O 1
ATOM 2484 N N . ASN A 1 309 ? -0.153 -7.837 -3.541 1.00 69.88 309 ASN A N 1
ATOM 2485 C CA . ASN A 1 309 ? 0.490 -8.532 -2.426 1.00 69.88 309 ASN A CA 1
ATOM 2486 C C . ASN A 1 309 ? -0.561 -9.050 -1.418 1.00 69.88 309 ASN A C 1
ATOM 2488 O O . ASN A 1 309 ? -0.825 -8.424 -0.387 1.00 69.88 309 ASN A O 1
ATOM 2492 N N . ILE A 1 310 ? -1.164 -10.204 -1.731 1.00 74.19 310 ILE A N 1
ATOM 2493 C CA . ILE A 1 310 ? -2.184 -10.896 -0.927 1.00 74.19 310 ILE A CA 1
ATOM 2494 C C . ILE A 1 310 ? -1.724 -11.014 0.520 1.00 74.19 310 ILE A C 1
ATOM 2496 O O . ILE A 1 310 ? -2.518 -10.820 1.433 1.00 74.19 310 ILE A O 1
ATOM 2500 N N . LEU A 1 311 ? -0.435 -11.273 0.739 1.00 75.69 311 LEU A N 1
ATOM 2501 C CA . LEU A 1 311 ? 0.125 -11.436 2.072 1.00 75.69 311 LEU A CA 1
ATOM 2502 C C . LEU A 1 311 ? 0.118 -10.137 2.878 1.00 75.69 311 LEU A C 1
ATOM 2504 O O . LEU A 1 311 ? -0.212 -10.171 4.060 1.00 75.69 311 LEU A O 1
ATOM 2508 N N . ALA A 1 312 ? 0.399 -8.987 2.261 1.00 78.88 312 ALA A N 1
ATOM 2509 C CA . ALA A 1 312 ? 0.288 -7.700 2.946 1.00 78.88 312 ALA A CA 1
ATOM 2510 C C . ALA A 1 312 ? -1.167 -7.379 3.325 1.00 78.88 312 ALA A C 1
ATOM 2512 O O . ALA A 1 312 ? -1.429 -6.901 4.430 1.00 78.88 312 ALA A O 1
ATOM 2513 N N . ILE A 1 313 ? -2.126 -7.674 2.438 1.00 80.62 313 ILE A N 1
ATOM 2514 C CA . ILE A 1 313 ? -3.561 -7.511 2.725 1.00 80.62 313 ILE A CA 1
ATOM 2515 C C . ILE A 1 313 ? -3.987 -8.463 3.851 1.00 80.62 313 ILE A C 1
ATOM 2517 O O . ILE A 1 313 ? -4.556 -8.020 4.848 1.00 80.62 313 ILE A O 1
ATOM 2521 N N . ALA A 1 314 ? -3.646 -9.748 3.736 1.00 82.50 314 ALA A N 1
ATOM 2522 C CA . ALA A 1 314 ? -3.968 -10.777 4.718 1.00 82.50 314 ALA A CA 1
ATOM 2523 C C . ALA A 1 314 ? -3.368 -10.461 6.093 1.00 82.50 314 ALA A C 1
ATOM 2525 O O . ALA A 1 314 ? -4.045 -10.601 7.111 1.00 82.50 314 ALA A O 1
ATOM 2526 N N . HIS A 1 315 ? -2.128 -9.971 6.141 1.00 84.38 315 HIS A N 1
ATOM 2527 C CA . HIS A 1 315 ? -1.498 -9.548 7.385 1.00 84.38 315 HIS A CA 1
ATOM 2528 C C . HIS A 1 315 ? -2.222 -8.358 8.016 1.00 84.38 315 HIS A C 1
ATOM 2530 O O . HIS A 1 315 ? -2.570 -8.421 9.194 1.00 84.38 315 HIS A O 1
ATOM 2536 N N . ARG A 1 316 ? -2.531 -7.304 7.243 1.00 85.44 316 ARG A N 1
ATOM 2537 C CA . ARG A 1 316 ? -3.307 -6.158 7.750 1.00 85.44 316 ARG A CA 1
ATOM 2538 C C . ARG A 1 316 ? -4.666 -6.590 8.295 1.00 85.44 316 ARG A C 1
ATOM 2540 O O . ARG A 1 316 ? -5.045 -6.167 9.387 1.00 85.44 316 ARG A O 1
ATOM 2547 N N . HIS A 1 317 ? -5.372 -7.462 7.577 1.00 86.62 317 HIS A N 1
ATOM 2548 C CA . HIS A 1 317 ? -6.652 -8.005 8.029 1.00 86.62 317 HIS A CA 1
ATOM 2549 C C . HIS A 1 317 ? -6.491 -8.831 9.304 1.00 86.62 317 HIS A C 1
ATOM 2551 O O . HIS A 1 317 ? -7.250 -8.632 10.245 1.00 86.62 317 HIS A O 1
ATOM 2557 N N . THR A 1 318 ? -5.464 -9.677 9.392 1.00 87.50 318 THR A N 1
ATOM 2558 C CA . THR A 1 318 ? -5.163 -10.461 10.601 1.00 87.50 318 THR A CA 1
ATOM 2559 C C . THR A 1 318 ? -4.907 -9.553 11.803 1.00 87.50 318 THR A C 1
ATOM 2561 O O . THR A 1 318 ? -5.477 -9.765 12.871 1.00 87.50 318 THR A O 1
ATOM 2564 N N . VAL A 1 319 ? -4.109 -8.494 11.636 1.00 88.56 319 VAL A N 1
ATOM 2565 C CA . VAL A 1 319 ? -3.858 -7.506 12.698 1.00 88.56 319 VAL A CA 1
ATOM 2566 C C . VAL A 1 319 ? -5.156 -6.815 13.125 1.00 88.56 319 VAL A C 1
ATOM 2568 O O . VAL A 1 319 ? -5.421 -6.673 14.319 1.00 88.56 319 VAL A O 1
ATOM 2571 N N . ASN A 1 320 ? -5.990 -6.408 12.169 1.00 90.69 320 ASN A N 1
ATOM 2572 C CA . ASN A 1 320 ? -7.284 -5.790 12.447 1.00 90.69 320 ASN A CA 1
ATOM 2573 C C . ASN A 1 320 ? -8.237 -6.762 13.177 1.00 90.69 320 ASN A C 1
ATOM 2575 O O . ASN A 1 320 ? -8.870 -6.368 14.156 1.00 90.69 320 ASN A O 1
ATOM 2579 N N . LEU A 1 321 ? -8.277 -8.038 12.784 1.00 90.38 321 LEU A N 1
ATOM 2580 C CA . LEU A 1 321 ? -9.053 -9.088 13.451 1.00 90.38 321 LEU A CA 1
ATOM 2581 C C . LEU A 1 321 ? -8.569 -9.346 14.882 1.00 90.38 321 LEU A C 1
ATOM 2583 O O . LEU A 1 321 ? -9.395 -9.493 15.778 1.00 90.38 321 LEU A O 1
ATOM 2587 N N . LEU A 1 322 ? -7.257 -9.333 15.136 1.00 90.62 322 LEU A N 1
ATOM 2588 C CA . LEU A 1 322 ? -6.707 -9.451 16.492 1.00 90.62 322 LEU A CA 1
ATOM 2589 C C . LEU A 1 322 ? -7.146 -8.286 17.389 1.00 90.62 322 LEU A C 1
ATOM 2591 O O . LEU A 1 322 ? -7.515 -8.505 18.545 1.00 90.62 322 LEU A O 1
ATOM 2595 N N . ILE A 1 323 ? -7.158 -7.058 16.857 1.00 90.75 323 ILE A N 1
ATOM 2596 C CA . ILE A 1 323 ? -7.674 -5.887 17.580 1.00 90.75 323 ILE A CA 1
ATOM 2597 C C . ILE A 1 323 ? -9.161 -6.080 17.897 1.00 90.75 323 ILE A C 1
ATOM 2599 O O . ILE A 1 323 ? -9.570 -5.896 19.043 1.00 90.75 323 ILE A O 1
ATOM 2603 N N . LEU A 1 324 ? -9.970 -6.492 16.917 1.00 90.94 324 LEU A N 1
ATOM 2604 C CA . LEU A 1 324 ? -11.402 -6.725 17.121 1.00 90.94 324 LEU A CA 1
ATOM 2605 C C . LEU A 1 324 ? -11.679 -7.873 18.098 1.00 90.94 324 LEU A C 1
ATOM 2607 O O . LEU A 1 324 ? -12.587 -7.763 18.915 1.00 90.94 324 LEU A O 1
ATOM 2611 N N . ALA A 1 325 ? -10.874 -8.935 18.085 1.00 88.94 325 ALA A N 1
ATOM 2612 C CA . ALA A 1 325 ? -10.975 -10.030 19.044 1.00 88.94 325 ALA A CA 1
ATOM 2613 C C . ALA A 1 325 ? -10.665 -9.564 20.477 1.00 88.94 325 ALA A C 1
ATOM 2615 O O . ALA A 1 325 ? -11.343 -9.972 21.423 1.00 88.94 325 ALA A O 1
ATOM 2616 N N . ALA A 1 326 ? -9.674 -8.683 20.650 1.00 89.00 326 ALA A N 1
ATOM 2617 C CA . ALA A 1 326 ? -9.382 -8.069 21.944 1.00 89.00 326 ALA A CA 1
ATOM 2618 C C . ALA A 1 326 ? -10.541 -7.178 22.425 1.00 89.00 326 ALA A C 1
ATOM 2620 O O . ALA A 1 326 ? -10.931 -7.262 23.587 1.00 89.00 326 ALA A O 1
ATOM 2621 N N . VAL A 1 327 ? -11.128 -6.385 21.521 1.00 89.38 327 VAL A N 1
ATOM 2622 C CA . VAL A 1 327 ? -12.317 -5.556 21.784 1.00 89.38 327 VAL A CA 1
ATOM 2623 C C . VAL A 1 327 ? -13.528 -6.414 22.157 1.00 89.38 327 VAL A C 1
ATOM 2625 O O . VAL A 1 327 ? -14.217 -6.101 23.121 1.00 89.38 327 VAL A O 1
ATOM 2628 N N . TYR A 1 328 ? -13.765 -7.517 21.449 1.00 87.19 328 TYR A N 1
ATOM 2629 C CA . TYR A 1 328 ? -14.887 -8.423 21.702 1.00 87.19 328 TYR A CA 1
ATOM 2630 C C . TYR A 1 328 ? -14.819 -9.079 23.091 1.00 87.19 328 TYR A C 1
ATOM 2632 O O . TYR A 1 328 ? -15.835 -9.237 23.762 1.00 87.19 328 TYR A O 1
ATOM 2640 N N . ARG A 1 329 ? -13.611 -9.426 23.557 1.00 85.12 329 ARG A N 1
ATOM 2641 C CA . ARG A 1 329 ? -13.375 -10.011 24.893 1.00 85.12 329 ARG A CA 1
ATOM 2642 C C . ARG A 1 329 ? -13.457 -8.995 26.042 1.00 85.12 329 ARG A C 1
ATOM 2644 O O . ARG A 1 329 ? -13.357 -9.374 27.219 1.00 85.12 329 ARG A O 1
ATOM 2651 N N . ASP A 1 330 ? -13.585 -7.711 25.730 1.00 84.62 330 ASP A N 1
ATOM 2652 C CA . ASP A 1 330 ? -13.709 -6.653 26.721 1.00 84.62 330 ASP A CA 1
ATOM 2653 C C . ASP A 1 330 ? -15.176 -6.471 27.170 1.00 84.62 330 ASP A C 1
ATOM 2655 O O . ASP A 1 330 ? -16.064 -6.421 26.321 1.00 84.62 330 ASP A O 1
ATOM 2659 N N . PRO A 1 331 ? -15.486 -6.327 28.475 1.00 78.50 331 PRO A N 1
ATOM 2660 C CA . PRO A 1 331 ? -16.869 -6.255 28.951 1.00 78.50 331 PRO A CA 1
ATOM 2661 C C . PRO A 1 331 ? -17.564 -4.943 28.579 1.00 78.50 331 PRO A C 1
ATOM 2663 O O . PRO A 1 331 ? -18.788 -4.894 28.536 1.00 78.50 331 PRO A O 1
ATOM 2666 N N . LEU A 1 332 ? -16.798 -3.867 28.369 1.00 76.69 332 LEU A N 1
ATOM 2667 C CA . LEU A 1 332 ? -17.325 -2.537 28.069 1.00 76.69 332 LEU A CA 1
ATOM 2668 C C . LEU A 1 332 ? -17.417 -2.302 26.561 1.00 76.69 332 LEU A C 1
ATOM 2670 O O . LEU A 1 332 ? -18.308 -1.589 26.103 1.00 76.69 332 LEU A O 1
ATOM 2674 N N . LEU A 1 333 ? -16.487 -2.878 25.796 1.00 80.62 333 LEU A N 1
ATOM 2675 C CA . LEU A 1 333 ? -16.397 -2.675 24.352 1.00 80.62 333 LEU A CA 1
ATOM 2676 C C . LEU A 1 333 ? -16.974 -3.834 23.529 1.00 80.62 333 LEU A C 1
ATOM 2678 O O . LEU A 1 333 ? -17.256 -3.636 22.350 1.00 80.62 333 LEU A O 1
ATOM 2682 N N . GLY A 1 334 ? -17.199 -5.009 24.125 1.00 76.62 334 GLY A N 1
ATOM 2683 C CA . GLY A 1 334 ? -17.620 -6.209 23.400 1.00 76.62 334 GLY A CA 1
ATOM 2684 C C . GLY A 1 334 ? -18.940 -6.054 22.645 1.00 76.62 334 GLY A C 1
ATOM 2685 O O . GLY A 1 334 ? -19.078 -6.560 21.535 1.00 76.62 334 GLY A O 1
ATOM 2686 N N . GLY A 1 335 ?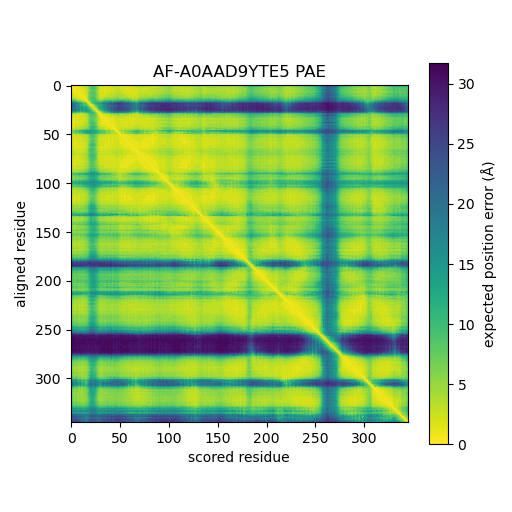 -19.871 -5.253 23.177 1.00 78.81 335 GLY A N 1
ATOM 2687 C CA . GLY A 1 335 ? -21.142 -4.936 22.513 1.00 78.81 335 GLY A CA 1
ATOM 2688 C C . GLY A 1 335 ? -21.017 -4.091 21.236 1.00 78.81 335 GLY A C 1
ATOM 2689 O O . GLY A 1 335 ? -22.014 -3.875 20.559 1.00 78.81 335 GLY A O 1
ATOM 2690 N N . LEU A 1 336 ? -19.820 -3.597 20.898 1.00 78.12 336 LEU A N 1
ATOM 2691 C CA . LEU A 1 336 ? -19.564 -2.820 19.677 1.00 78.12 336 LEU A CA 1
ATOM 2692 C C . LEU A 1 336 ? -19.194 -3.692 18.474 1.00 78.12 336 LEU A C 1
ATOM 2694 O O . LEU A 1 336 ? -19.127 -3.181 17.356 1.00 78.12 336 LEU A O 1
ATOM 2698 N N . VAL A 1 337 ? -18.928 -4.980 18.694 1.00 77.69 337 VAL A N 1
ATOM 2699 C CA . VAL A 1 337 ? -18.509 -5.915 17.650 1.00 77.69 337 VAL A CA 1
ATOM 2700 C C . VAL A 1 337 ? -19.603 -6.957 17.452 1.00 77.69 337 VAL A C 1
ATOM 2702 O O . VAL A 1 337 ? -19.793 -7.853 18.271 1.00 77.69 337 VAL A O 1
ATOM 2705 N N . GLU A 1 338 ? -20.325 -6.854 16.339 1.00 72.69 338 GLU A N 1
ATOM 2706 C CA . GLU A 1 338 ? -21.300 -7.866 15.931 1.00 72.69 338 GLU A CA 1
ATOM 2707 C C . GLU A 1 338 ? -20.579 -9.037 15.251 1.00 72.69 338 GLU A C 1
ATOM 2709 O O . GLU A 1 338 ? -20.075 -8.905 14.136 1.00 72.69 338 GLU A O 1
ATOM 2714 N N . VAL A 1 339 ? -20.562 -10.205 15.901 1.00 62.12 339 VAL A N 1
ATOM 2715 C CA . VAL A 1 339 ? -19.881 -11.421 15.407 1.00 62.12 339 VAL A CA 1
ATOM 2716 C C . VAL A 1 339 ? -20.358 -11.825 14.005 1.00 62.12 339 VAL A C 1
ATOM 2718 O O . VAL A 1 339 ? -19.559 -12.271 13.186 1.00 62.12 339 VAL A O 1
ATOM 2721 N N . GLY A 1 340 ? -21.637 -11.594 13.684 1.00 60.41 340 GLY A N 1
ATOM 2722 C CA . GLY A 1 340 ? -22.201 -11.895 12.364 1.00 60.41 340 GLY A CA 1
ATOM 2723 C C . GLY A 1 340 ? -21.513 -11.152 11.212 1.00 60.41 340 GLY A C 1
ATOM 2724 O O . GLY A 1 340 ? -21.375 -11.714 10.130 1.00 60.41 340 GLY A O 1
ATOM 2725 N N . LYS A 1 341 ? -20.994 -9.939 11.446 1.00 58.97 341 LYS A N 1
ATOM 2726 C CA . LYS A 1 341 ? -20.266 -9.158 10.427 1.00 58.97 341 LYS A CA 1
ATOM 2727 C C . LYS A 1 341 ? -18.831 -9.637 10.198 1.00 58.97 341 LYS A C 1
ATOM 2729 O O . LYS A 1 341 ? -18.242 -9.289 9.183 1.00 58.97 341 LYS A O 1
ATOM 2734 N N . LEU A 1 342 ? -18.289 -10.443 11.113 1.00 58.78 342 LEU A N 1
ATOM 2735 C CA . LEU A 1 342 ? -16.942 -11.016 11.026 1.00 58.78 342 LEU A CA 1
ATOM 2736 C C . LEU A 1 342 ? -16.935 -12.461 10.508 1.00 58.78 342 LEU A C 1
ATOM 2738 O O . LEU A 1 342 ? -15.866 -13.020 10.307 1.00 58.78 342 LEU A O 1
ATOM 2742 N N . SER A 1 343 ? -18.109 -13.059 10.278 1.00 50.44 343 SER A N 1
ATOM 2743 C CA . SER A 1 343 ? -18.267 -14.474 9.897 1.00 50.44 343 SER A CA 1
ATOM 2744 C C . SER A 1 343 ? -17.845 -14.825 8.460 1.00 50.44 343 SER A C 1
ATOM 2746 O O . SER A 1 343 ? -17.919 -15.987 8.074 1.00 50.44 343 SER A O 1
ATOM 2748 N N . TYR A 1 344 ? -17.392 -13.841 7.679 1.00 50.41 344 TYR A N 1
ATOM 2749 C CA . TYR A 1 344 ? -16.930 -14.016 6.297 1.00 50.41 344 TYR A CA 1
ATOM 2750 C C . TYR A 1 344 ? -15.407 -14.230 6.168 1.00 50.41 344 TYR A C 1
ATOM 2752 O O . TYR A 1 344 ? -14.895 -14.196 5.049 1.00 50.41 344 TYR A O 1
ATOM 2760 N N . PHE A 1 345 ? -14.692 -14.458 7.280 1.00 45.91 345 PHE A N 1
ATOM 2761 C CA . PHE A 1 345 ? -13.249 -14.739 7.307 1.00 45.91 345 PHE A CA 1
ATOM 2762 C C . PHE A 1 345 ? -12.905 -16.048 8.008 1.00 45.91 345 PHE A C 1
ATOM 2764 O O . PHE A 1 345 ? -13.479 -16.309 9.091 1.00 45.91 345 PHE A O 1
#